Protein AF-A0A1V4VFF6-F1 (afdb_monomer_lite)

Foldseek 3Di:
DPPPDPPCPDVVVVVVVVVVVPDDDPLNVLLVCLVVVLVVCCVCCVPPVCDSVNSVVVSVVSCVVVVVDDPVCVVQVDPVVLVVVQVVLLVVLVVCVVVVVLVVCCVVCQVVLLVQLLDLLSNLVCLLVVLLVCLVVSQHLCSNVCSSCVVNLVVSCVVFLQAVVSVVLSSNLNSPADQFQSSDSVSVSVCSVCVVVPDDSNVRNVVNVVSVVVSNVVSVVCVVVCVVVRSGPD

Sequence (234 aa):
MKPKQPIGISADIFKEEYKKLGSMSRDELIVLIVLLGSLVLFATERMHGIPTPATALGALFILIMTKIITPPELNTGINWDVVMFFGVTVGLSALFGFAKVAGWFEPIIRPTILSLADNALVFMLAATLGLMLIRFIDVPWGFTTAALTAVVLIPVFNNFGIHPLVASFAYLDAINFFLLGYQQPWILMAEGMIQGRGWAPSHVTMFGLIYTVSVIVAILVSVPYWRMIGVIAN

Radius of gyration: 23.01 Å; chains: 1; bounding box: 50×49×56 Å

pLDDT: mean 87.15, std 9.04, range [45.28, 97.75]

Structure (mmCIF, N/CA/C/O backbone):
data_AF-A0A1V4VFF6-F1
#
_entry.id   AF-A0A1V4VFF6-F1
#
loop_
_atom_site.group_PDB
_atom_site.id
_atom_site.type_symbol
_atom_site.label_atom_id
_atom_site.label_alt_id
_atom_site.label_comp_id
_atom_site.label_asym_id
_atom_site.label_entity_id
_atom_site.label_seq_id
_atom_site.pdbx_PDB_ins_code
_atom_site.Cartn_x
_atom_site.Cartn_y
_atom_site.Cartn_z
_atom_site.occupancy
_atom_site.B_iso_or_equiv
_atom_site.auth_seq_id
_atom_site.auth_comp_id
_atom_site.auth_asym_id
_atom_site.auth_atom_id
_atom_site.pdbx_PDB_model_num
ATOM 1 N N . MET A 1 1 ? 4.419 -17.828 18.761 1.00 49.69 1 MET A N 1
ATOM 2 C CA . MET A 1 1 ? 4.274 -18.842 19.829 1.00 49.69 1 MET A CA 1
ATOM 3 C C . MET A 1 1 ? 3.173 -19.804 19.414 1.00 49.69 1 MET A C 1
ATOM 5 O O . MET A 1 1 ? 2.047 -19.360 19.248 1.00 49.69 1 MET A O 1
ATOM 9 N N . LYS A 1 2 ? 3.485 -21.080 19.164 1.00 45.28 2 LYS A N 1
ATOM 10 C CA . LYS A 1 2 ? 2.458 -22.105 18.931 1.00 45.28 2 LYS A CA 1
ATOM 11 C C . LYS A 1 2 ? 2.053 -22.631 20.315 1.00 45.28 2 LYS A C 1
ATOM 13 O O . LYS A 1 2 ? 2.953 -23.064 21.039 1.00 45.28 2 LYS A O 1
ATOM 18 N N . PRO A 1 3 ? 0.786 -22.512 20.744 1.00 50.47 3 PRO A N 1
ATOM 19 C CA . PRO A 1 3 ? 0.395 -22.983 22.066 1.00 50.47 3 PRO A CA 1
ATOM 20 C C . PRO A 1 3 ? 0.676 -24.488 22.160 1.00 50.47 3 PRO A C 1
ATOM 22 O O . PRO A 1 3 ? 0.410 -25.241 21.224 1.00 50.47 3 PRO A O 1
ATOM 25 N N . LYS A 1 4 ? 1.283 -24.915 23.276 1.00 56.34 4 LYS A N 1
ATOM 26 C CA . LYS A 1 4 ? 1.684 -26.317 23.508 1.00 56.34 4 LYS A CA 1
ATOM 27 C C . LYS A 1 4 ? 0.488 -27.274 23.599 1.00 56.34 4 LYS A C 1
ATOM 29 O O . LYS A 1 4 ? 0.677 -28.482 23.541 1.00 56.34 4 LYS A O 1
ATOM 34 N N . GLN A 1 5 ? -0.722 -26.738 23.720 1.00 56.59 5 GLN A N 1
ATOM 35 C CA . GLN A 1 5 ? -1.978 -27.469 23.644 1.00 56.59 5 GLN A CA 1
ATOM 36 C C . GLN A 1 5 ? -2.904 -26.754 22.652 1.00 56.59 5 GLN A C 1
ATOM 38 O O . GLN A 1 5 ? -2.905 -25.519 22.621 1.00 56.59 5 GLN A O 1
ATOM 43 N N . PRO A 1 6 ? -3.679 -27.489 21.833 1.00 59.06 6 PRO A N 1
ATOM 44 C CA . PRO A 1 6 ? -4.743 -26.878 21.054 1.00 59.06 6 PRO A CA 1
ATOM 45 C C . PRO A 1 6 ? -5.680 -26.166 22.029 1.00 59.06 6 PRO A C 1
ATOM 47 O O . PRO A 1 6 ? -6.128 -26.765 23.006 1.00 59.06 6 PRO A O 1
ATOM 50 N N . ILE A 1 7 ? -5.941 -24.881 21.790 1.00 61.62 7 ILE A N 1
ATOM 51 C CA . ILE A 1 7 ? -6.946 -24.142 22.550 1.00 61.62 7 ILE A CA 1
ATOM 52 C C . ILE A 1 7 ? -8.292 -24.724 22.113 1.00 61.62 7 ILE A C 1
ATOM 54 O O . ILE A 1 7 ? -8.881 -24.297 21.124 1.00 61.62 7 ILE A O 1
ATOM 58 N N . GLY A 1 8 ? -8.717 -25.790 22.788 1.00 59.19 8 GLY A N 1
ATOM 59 C CA . GLY A 1 8 ? -9.989 -26.461 22.569 1.00 59.19 8 GLY A CA 1
ATOM 60 C C . GLY A 1 8 ? -11.119 -25.609 23.125 1.00 59.19 8 GLY A C 1
ATOM 61 O O . GLY A 1 8 ? -11.748 -25.992 24.104 1.00 59.19 8 GLY A O 1
ATOM 62 N N . ILE A 1 9 ? -11.346 -24.431 22.541 1.00 66.25 9 ILE A N 1
ATOM 63 C CA . ILE A 1 9 ? -12.558 -23.665 22.816 1.00 66.25 9 ILE A CA 1
ATOM 64 C C . ILE A 1 9 ? -13.688 -24.434 22.139 1.00 66.25 9 ILE A C 1
ATOM 66 O O . ILE A 1 9 ? -13.775 -24.467 20.910 1.00 66.25 9 ILE A O 1
ATOM 70 N N . SER A 1 10 ? -14.506 -25.128 22.929 1.00 78.81 10 SER A N 1
ATOM 71 C CA . SER A 1 10 ? -15.655 -25.843 22.388 1.00 78.81 10 SER A CA 1
ATOM 72 C C . SER A 1 10 ? -16.641 -24.838 21.793 1.00 78.81 10 SER A C 1
ATOM 74 O O . SER A 1 10 ? -16.804 -23.722 22.292 1.00 78.81 10 SER A O 1
ATOM 76 N N . ALA A 1 11 ? -17.332 -25.234 20.722 1.00 80.38 11 ALA A N 1
ATOM 77 C CA . ALA A 1 11 ? -18.384 -24.413 20.123 1.00 80.38 11 ALA A CA 1
ATOM 78 C C . ALA A 1 11 ? -19.469 -24.019 21.145 1.00 80.38 11 ALA A C 1
ATOM 80 O O . ALA A 1 11 ? -20.150 -23.011 20.976 1.00 80.38 11 ALA A O 1
ATOM 81 N N . ASP A 1 12 ? -19.618 -24.798 22.216 1.00 84.31 12 ASP A N 1
ATOM 82 C CA . ASP A 1 12 ? -20.599 -24.554 23.266 1.00 84.31 12 ASP A CA 1
ATOM 83 C C . ASP A 1 12 ? -20.225 -23.363 24.156 1.00 84.31 12 ASP A C 1
ATOM 85 O O . ASP A 1 12 ? -21.114 -22.592 24.505 1.00 84.31 12 ASP A O 1
ATOM 89 N N . ILE A 1 13 ? -18.931 -23.109 24.395 1.00 83.25 13 ILE A N 1
ATOM 90 C CA . ILE A 1 13 ? -18.471 -21.884 25.073 1.00 83.25 13 ILE A CA 1
ATOM 91 C C . ILE A 1 13 ? -18.853 -20.645 24.251 1.00 83.25 13 ILE A C 1
ATOM 93 O O . ILE A 1 13 ? -19.371 -19.677 24.799 1.00 83.25 13 ILE A O 1
ATOM 97 N N . PHE A 1 14 ? -18.681 -20.679 22.923 1.00 84.31 14 PHE A N 1
ATOM 98 C CA . PHE A 1 14 ? -19.104 -19.570 22.056 1.00 84.31 14 PHE A CA 1
ATOM 99 C C . PHE A 1 14 ? -20.619 -19.351 22.088 1.00 84.31 14 PHE A C 1
ATOM 101 O O . PHE A 1 14 ? -21.069 -18.208 22.113 1.00 84.31 14 PHE A O 1
ATOM 108 N N . LYS A 1 15 ? -21.417 -20.428 22.106 1.00 85.00 15 LYS A N 1
ATOM 109 C CA . LYS A 1 15 ? -22.882 -20.327 22.223 1.00 85.00 15 LYS A CA 1
ATOM 110 C C . LYS A 1 15 ? -23.304 -19.747 23.571 1.00 85.00 15 LYS A C 1
ATOM 112 O O . LYS A 1 15 ? -24.276 -18.998 23.619 1.00 85.00 15 LYS A O 1
ATOM 117 N N . GLU A 1 16 ? -22.615 -20.101 24.653 1.00 87.62 16 GLU A N 1
ATOM 118 C CA . GLU A 1 16 ? -22.879 -19.548 25.981 1.00 87.62 16 GLU A CA 1
ATOM 119 C C . GLU A 1 16 ? -22.510 -18.067 26.065 1.00 87.62 16 GLU A C 1
ATOM 121 O O . GLU A 1 16 ? -23.346 -17.273 26.487 1.00 87.62 16 GLU A O 1
ATOM 126 N N . GLU A 1 17 ? -21.322 -17.670 25.605 1.00 87.38 17 GLU A N 1
ATOM 127 C CA . GLU A 1 17 ? -20.922 -16.256 25.556 1.00 87.38 17 GLU A CA 1
ATOM 128 C C . GLU A 1 17 ? -21.845 -15.433 24.645 1.00 87.38 17 GLU A C 1
ATOM 130 O O . GLU A 1 17 ? -22.282 -14.351 25.026 1.00 87.38 17 GLU A O 1
ATOM 135 N N . TYR A 1 18 ? -22.256 -15.974 23.493 1.00 85.62 18 TYR A N 1
ATOM 136 C CA . TYR A 1 18 ? -23.215 -15.306 22.609 1.00 85.62 18 TYR A CA 1
ATOM 137 C C . TYR A 1 18 ? -24.582 -15.102 23.274 1.00 85.62 18 TYR A C 1
ATOM 139 O O . TYR A 1 18 ? -25.183 -14.038 23.152 1.00 85.62 18 TYR A O 1
ATOM 147 N N . LYS A 1 19 ? -25.071 -16.094 24.032 1.00 87.69 19 LYS A N 1
ATOM 148 C CA . LYS A 1 19 ? -26.311 -15.949 24.810 1.00 87.69 19 LYS A CA 1
ATOM 149 C C . LYS A 1 19 ? -26.194 -14.880 25.900 1.00 87.69 19 LYS A C 1
ATOM 151 O O . LYS A 1 19 ? -27.196 -14.234 26.195 1.00 87.69 19 LYS A O 1
ATOM 156 N N . LYS A 1 20 ? -25.006 -14.690 26.487 1.00 91.06 20 LYS A N 1
ATOM 157 C CA . LYS A 1 20 ? -24.758 -13.670 27.522 1.00 91.06 20 LYS A CA 1
ATOM 158 C C . LYS A 1 20 ? -24.777 -12.239 26.978 1.00 91.06 20 LYS A C 1
ATOM 160 O O . LYS A 1 20 ? -25.091 -11.337 27.745 1.00 91.06 20 LYS A O 1
ATOM 165 N N . LEU A 1 21 ? -24.479 -12.030 25.690 1.00 86.56 21 LEU A N 1
ATOM 166 C CA . LEU A 1 21 ? -24.501 -10.697 25.066 1.00 86.56 21 LEU A CA 1
ATOM 167 C C . LEU A 1 21 ? -25.905 -10.067 25.064 1.00 86.56 21 LEU A C 1
ATOM 169 O O . LEU A 1 21 ? -26.034 -8.856 25.207 1.00 86.56 21 LEU A O 1
ATOM 173 N N . GLY A 1 22 ? -26.961 -10.881 24.957 1.00 88.44 22 GLY A N 1
ATOM 174 C CA . GLY A 1 22 ? -28.344 -10.399 24.945 1.00 88.44 22 GLY A CA 1
ATOM 175 C C . GLY A 1 22 ? -28.751 -9.722 23.628 1.00 88.44 22 GLY A C 1
ATOM 176 O O . GLY A 1 22 ? -28.178 -9.972 22.570 1.00 88.44 22 GLY A O 1
ATOM 177 N N . SER A 1 23 ? -29.812 -8.911 23.673 1.00 90.25 23 SER A N 1
ATOM 178 C CA . SER A 1 23 ? -30.277 -8.128 22.521 1.00 90.25 23 SER A CA 1
ATOM 179 C C . SER A 1 23 ? -29.382 -6.915 22.276 1.00 90.25 23 SER A C 1
ATOM 181 O O . SER A 1 23 ? -28.929 -6.301 23.238 1.00 90.25 23 SER A O 1
ATOM 183 N N . MET A 1 24 ? -29.237 -6.516 21.010 1.00 90.44 24 MET A N 1
ATOM 184 C CA . MET A 1 24 ? -28.456 -5.340 20.619 1.00 90.44 24 MET A CA 1
ATOM 185 C C . MET A 1 24 ? -28.879 -4.098 21.410 1.00 90.44 24 MET A C 1
ATOM 187 O O . MET A 1 24 ? -30.051 -3.712 21.426 1.00 90.44 24 MET A O 1
ATOM 191 N N . SER A 1 25 ? -27.908 -3.485 22.070 1.00 93.88 25 SER A N 1
ATOM 192 C CA . SER A 1 25 ? -28.090 -2.249 22.815 1.00 93.88 25 SER A CA 1
ATOM 193 C C . SER A 1 25 ? -28.308 -1.061 21.876 1.00 93.88 25 SER A C 1
ATOM 195 O O . SER A 1 25 ? -28.016 -1.098 20.677 1.00 93.88 25 SER A O 1
ATOM 197 N N . ARG A 1 26 ? -28.810 0.042 22.439 1.00 94.38 26 ARG A N 1
ATOM 198 C CA . ARG A 1 26 ? -28.965 1.305 21.708 1.00 94.38 26 ARG A CA 1
ATOM 199 C C . ARG A 1 26 ? -27.634 1.779 21.117 1.00 94.38 26 ARG A C 1
ATOM 201 O O . ARG A 1 26 ? -27.615 2.238 19.978 1.00 94.38 26 ARG A O 1
ATOM 208 N N . ASP A 1 27 ? -26.554 1.669 21.881 1.00 95.62 27 ASP A N 1
ATOM 209 C CA . ASP A 1 27 ? -25.244 2.176 21.481 1.00 95.62 27 ASP A CA 1
ATOM 210 C C . ASP A 1 27 ? -24.662 1.323 20.347 1.00 95.62 27 ASP A C 1
ATOM 212 O O . ASP A 1 27 ? -24.215 1.869 19.340 1.00 95.62 27 ASP A O 1
ATOM 216 N N . GLU A 1 28 ? -24.785 -0.007 20.428 1.00 94.88 28 GLU A N 1
ATOM 217 C CA . GLU A 1 28 ? -24.407 -0.919 19.336 1.00 94.88 28 GLU A CA 1
ATOM 218 C C . GLU A 1 28 ? -25.209 -0.654 18.057 1.00 94.88 28 GLU A C 1
ATOM 220 O O . GLU A 1 28 ? -24.645 -0.659 16.962 1.00 94.88 28 GLU A O 1
ATOM 225 N N . LEU A 1 29 ? -26.509 -0.365 18.178 1.00 96.06 29 LEU A N 1
ATOM 226 C CA . LEU A 1 29 ? -27.348 -0.027 17.029 1.00 96.06 29 LEU A CA 1
ATOM 227 C C . LEU A 1 29 ? -26.912 1.291 16.373 1.00 96.06 29 LEU A C 1
ATOM 229 O O . LEU A 1 29 ? -26.853 1.376 15.147 1.00 96.06 29 LEU A O 1
ATOM 233 N N . ILE A 1 30 ? -26.586 2.316 17.166 1.00 96.75 30 ILE A N 1
ATOM 234 C CA . ILE A 1 30 ? -26.071 3.589 16.642 1.00 96.75 30 ILE A CA 1
ATOM 235 C C . ILE A 1 30 ? -24.738 3.361 15.924 1.00 96.75 30 ILE A C 1
ATOM 237 O O . ILE A 1 30 ? -24.576 3.829 14.798 1.00 96.75 30 ILE A O 1
ATOM 241 N N . VAL A 1 31 ? -23.808 2.612 16.531 1.00 96.88 31 VAL A N 1
ATOM 242 C CA . VAL A 1 31 ? -22.521 2.267 15.903 1.00 96.88 31 VAL A CA 1
ATOM 243 C C . VAL A 1 31 ? -22.742 1.541 14.580 1.00 96.88 31 VAL A C 1
ATOM 245 O O . VAL A 1 31 ? -22.118 1.897 13.582 1.00 96.88 31 VAL A O 1
ATOM 248 N N . LEU A 1 32 ? -23.659 0.571 14.539 1.00 97.19 32 LEU A N 1
ATOM 249 C CA . LEU A 1 32 ? -23.991 -0.168 13.324 1.00 97.19 32 LEU A CA 1
ATOM 250 C C . LEU A 1 32 ? -24.522 0.754 12.221 1.00 97.19 32 LEU A C 1
ATOM 252 O O . LEU A 1 32 ? -24.075 0.664 11.079 1.00 97.19 32 LEU A O 1
ATOM 256 N N . ILE A 1 33 ? -25.449 1.657 12.553 1.00 97.62 33 ILE A N 1
ATOM 257 C CA . ILE A 1 33 ? -26.014 2.615 11.595 1.00 97.62 33 ILE A CA 1
ATOM 258 C C . ILE A 1 33 ? -24.924 3.549 11.064 1.00 97.62 33 ILE A C 1
ATOM 260 O O . ILE A 1 33 ? -24.834 3.752 9.853 1.00 97.62 33 ILE A O 1
ATOM 264 N N . VAL A 1 34 ? -24.078 4.092 11.944 1.00 97.69 34 VAL A N 1
ATOM 265 C CA . VAL A 1 34 ? -22.972 4.979 11.553 1.00 97.69 34 VAL A CA 1
ATOM 266 C C . VAL A 1 34 ? -21.976 4.243 10.659 1.00 97.69 34 VAL A C 1
ATOM 268 O O . VAL A 1 34 ? -21.557 4.786 9.636 1.00 97.69 34 VAL A O 1
ATOM 271 N N . LEU A 1 35 ? -21.627 3.001 10.998 1.00 96.56 35 LEU A N 1
ATOM 272 C CA . LEU A 1 35 ? -20.712 2.173 10.219 1.00 96.56 35 LEU A CA 1
ATOM 273 C C . LEU A 1 35 ? -21.275 1.881 8.824 1.00 96.56 35 LEU A C 1
ATOM 275 O O . LEU A 1 35 ? -20.608 2.146 7.826 1.00 96.56 35 LEU A O 1
ATOM 279 N N . LEU A 1 36 ? -22.510 1.379 8.742 1.00 97.75 36 LEU A N 1
ATOM 280 C CA . LEU A 1 36 ? -23.161 1.073 7.467 1.00 97.75 36 LEU A CA 1
ATOM 281 C C . LEU A 1 36 ? -23.346 2.332 6.616 1.00 97.75 36 LEU A C 1
ATOM 283 O O . LEU A 1 36 ? -23.046 2.312 5.425 1.00 97.75 36 LEU A O 1
ATOM 287 N N . GLY A 1 37 ? -23.774 3.439 7.226 1.00 97.31 37 GLY A N 1
ATOM 288 C CA . GLY A 1 37 ? -23.897 4.727 6.547 1.00 97.31 37 GLY A CA 1
ATOM 289 C C . GLY A 1 37 ? -22.560 5.218 5.990 1.00 97.31 37 GLY A C 1
ATOM 290 O O . GLY A 1 37 ? -22.499 5.651 4.842 1.00 97.31 37 GLY A O 1
ATOM 291 N N . SER A 1 38 ? -21.476 5.077 6.757 1.00 97.38 38 SER A N 1
ATOM 292 C CA . SER A 1 38 ? -20.125 5.438 6.309 1.00 97.38 38 SER A CA 1
ATOM 293 C C . SER A 1 38 ? -19.665 4.574 5.136 1.00 97.38 38 SER A C 1
ATOM 295 O O . SER A 1 38 ? -19.152 5.107 4.159 1.00 97.38 38 SER A O 1
ATOM 297 N N . LEU A 1 39 ? -19.896 3.257 5.189 1.00 96.31 39 LEU A N 1
ATOM 298 C CA . LEU A 1 39 ? -19.559 2.341 4.094 1.00 96.31 39 LEU A CA 1
ATOM 299 C C . LEU A 1 39 ? -20.324 2.674 2.808 1.00 96.31 39 LEU A C 1
ATOM 301 O O . LEU A 1 39 ? -19.733 2.660 1.729 1.00 96.31 39 LEU A O 1
ATOM 305 N N . VAL A 1 40 ? -21.613 3.008 2.920 1.00 97.00 40 VAL A N 1
ATOM 306 C CA . VAL A 1 40 ? -22.417 3.460 1.776 1.00 97.00 40 VAL A CA 1
ATOM 307 C C . VAL A 1 40 ? -21.843 4.755 1.209 1.00 97.00 40 VAL A C 1
ATOM 309 O O . VAL A 1 40 ? -21.577 4.807 0.014 1.00 97.00 40 VAL A O 1
ATOM 312 N N . LEU A 1 41 ? -21.573 5.756 2.052 1.00 96.38 41 LEU A N 1
ATOM 313 C CA . LEU A 1 41 ? -20.998 7.035 1.620 1.00 96.38 41 LEU A CA 1
ATOM 314 C C . LEU A 1 41 ? -19.613 6.876 0.971 1.00 96.38 41 LEU A C 1
ATOM 316 O O . LEU A 1 41 ? -19.327 7.537 -0.022 1.00 96.38 41 LEU A O 1
ATOM 320 N N . PHE A 1 42 ? -18.762 5.978 1.473 1.00 95.94 42 PHE A N 1
ATOM 321 C CA . PHE A 1 42 ? -17.489 5.660 0.817 1.00 95.94 42 PHE A CA 1
ATOM 322 C C . PHE A 1 42 ? -17.710 5.035 -0.565 1.00 95.94 42 PHE A C 1
ATOM 324 O O . PHE A 1 42 ? -17.085 5.445 -1.542 1.00 95.94 42 PHE A O 1
ATOM 331 N N . ALA A 1 43 ? -18.630 4.074 -0.677 1.00 95.19 43 ALA A N 1
ATOM 332 C CA . ALA A 1 43 ? -18.936 3.423 -1.949 1.00 95.19 43 ALA A CA 1
ATOM 333 C C . ALA A 1 43 ? -19.579 4.382 -2.970 1.00 95.19 43 ALA A C 1
ATOM 335 O O . ALA A 1 43 ? -19.366 4.234 -4.175 1.00 95.19 43 ALA A O 1
ATOM 336 N N . THR A 1 44 ? -20.338 5.379 -2.504 1.00 95.44 44 THR A N 1
ATOM 337 C CA . THR A 1 44 ? -21.041 6.358 -3.346 1.00 95.44 44 THR A CA 1
ATOM 338 C C . THR A 1 44 ? -20.315 7.696 -3.490 1.00 95.44 44 THR A C 1
ATOM 340 O O . THR A 1 44 ? -20.908 8.638 -4.018 1.00 95.44 44 THR A O 1
ATOM 343 N N . GLU A 1 45 ? -19.035 7.792 -3.104 1.00 94.94 45 GLU A N 1
ATOM 344 C CA . GLU A 1 45 ? -18.252 9.041 -3.133 1.00 94.94 45 GLU A CA 1
ATOM 345 C C . GLU A 1 45 ? -18.374 9.791 -4.467 1.00 94.94 45 GLU A C 1
ATOM 347 O O . GLU A 1 45 ? -18.662 10.989 -4.497 1.00 94.94 45 GLU A O 1
ATOM 352 N N . ARG A 1 46 ? -18.258 9.066 -5.585 1.00 94.12 46 ARG A N 1
ATOM 353 C CA . ARG A 1 46 ? -18.347 9.637 -6.939 1.00 94.12 46 ARG A CA 1
ATOM 354 C C . ARG A 1 46 ? -19.708 10.259 -7.273 1.00 94.12 46 ARG A C 1
ATOM 356 O O . ARG A 1 46 ? -19.770 11.076 -8.183 1.00 94.12 46 ARG A O 1
ATOM 363 N N . MET A 1 47 ? -20.785 9.868 -6.587 1.00 95.81 47 MET A N 1
ATOM 364 C CA . MET A 1 47 ? -22.144 10.354 -6.856 1.00 95.81 47 MET A CA 1
ATOM 365 C C . MET A 1 47 ? -22.450 11.666 -6.131 1.00 95.81 47 MET A C 1
ATOM 367 O O . MET A 1 47 ? -23.121 12.526 -6.693 1.00 95.81 47 MET A O 1
ATOM 371 N N . HIS A 1 48 ? -21.979 11.820 -4.891 1.00 93.94 48 HIS A N 1
ATOM 372 C CA . HIS A 1 48 ? -22.288 12.987 -4.055 1.00 93.94 48 HIS A CA 1
ATOM 373 C C . HIS A 1 48 ? -21.123 13.966 -3.884 1.00 93.94 48 HIS A C 1
ATOM 375 O O . HIS A 1 48 ? -21.328 15.074 -3.399 1.00 93.94 48 HIS A O 1
ATOM 381 N N . GLY A 1 49 ? -19.891 13.572 -4.215 1.00 94.06 49 GLY A N 1
ATOM 382 C CA . GLY A 1 49 ? -18.706 14.427 -4.102 1.00 94.06 49 GLY A CA 1
ATOM 383 C C . GLY A 1 49 ? -18.219 14.691 -2.672 1.00 94.06 49 GLY A C 1
ATOM 384 O O . GLY A 1 49 ? -17.193 15.340 -2.500 1.00 94.06 49 GLY A O 1
ATOM 385 N N . ILE A 1 50 ? -18.918 14.200 -1.641 1.00 94.81 50 ILE A N 1
ATOM 386 C CA . ILE A 1 50 ? -18.425 14.195 -0.252 1.00 94.81 50 ILE A CA 1
ATOM 387 C C . ILE A 1 50 ? -17.171 13.306 -0.156 1.00 94.81 50 ILE A C 1
ATOM 389 O O . ILE A 1 50 ? -17.289 12.097 -0.360 1.00 94.81 50 ILE A O 1
ATOM 393 N N . PRO A 1 51 ? -15.994 13.869 0.171 1.00 94.50 51 PRO A N 1
ATOM 394 C CA . PRO A 1 51 ? -14.746 13.119 0.176 1.00 94.50 51 PRO A CA 1
ATOM 395 C C . PRO A 1 51 ? -14.664 12.174 1.382 1.00 94.50 51 PRO A C 1
ATOM 397 O O . PRO A 1 51 ? -15.099 12.522 2.484 1.00 94.50 51 PRO A O 1
ATOM 400 N N . THR A 1 52 ? -14.036 11.006 1.201 1.00 93.00 52 THR A N 1
ATOM 401 C CA . THR A 1 52 ? -13.857 9.979 2.249 1.00 93.00 52 THR A CA 1
ATOM 402 C C . THR A 1 52 ? -13.408 10.534 3.619 1.00 93.00 52 THR A C 1
ATOM 404 O O . THR A 1 52 ? -14.037 10.192 4.626 1.00 93.00 52 THR A O 1
ATOM 407 N N . PRO A 1 53 ? -12.404 11.435 3.724 1.00 91.88 53 PRO A N 1
ATOM 408 C CA . PRO A 1 53 ? -12.011 12.006 5.016 1.00 91.88 53 PRO A CA 1
ATOM 409 C C . PRO A 1 53 ? -13.131 12.785 5.721 1.00 91.88 53 PRO A C 1
ATOM 411 O O . PRO A 1 53 ? -13.257 12.702 6.941 1.00 91.88 53 PRO A O 1
ATOM 414 N N . ALA A 1 54 ? -13.971 13.511 4.974 1.00 95.00 54 ALA A N 1
ATOM 415 C CA . ALA A 1 54 ? -15.090 14.258 5.548 1.00 95.00 54 ALA A CA 1
ATOM 416 C C . ALA A 1 54 ? -16.167 13.313 6.094 1.00 95.00 54 ALA A C 1
ATOM 418 O O . ALA A 1 54 ? -16.674 13.531 7.192 1.00 95.00 54 ALA A O 1
ATOM 419 N N . THR A 1 55 ? -16.461 12.229 5.373 1.00 96.25 55 THR A N 1
ATOM 420 C CA . THR A 1 55 ? -17.370 11.171 5.837 1.00 96.25 55 THR A CA 1
ATOM 421 C C . THR A 1 55 ? -16.861 10.522 7.127 1.00 96.25 55 THR A C 1
ATOM 423 O O . THR A 1 55 ? -17.621 10.395 8.086 1.00 96.25 55 THR A O 1
ATOM 426 N N . ALA A 1 56 ? -15.571 10.175 7.199 1.00 94.94 56 ALA A N 1
ATOM 427 C CA . ALA A 1 56 ? -14.972 9.575 8.395 1.00 94.94 56 ALA A CA 1
ATOM 428 C C . ALA A 1 56 ? -15.007 10.520 9.613 1.00 94.94 56 ALA A C 1
ATOM 430 O O . ALA A 1 56 ? -15.363 10.102 10.716 1.00 94.94 56 ALA A O 1
ATOM 431 N N . LEU A 1 57 ? -14.696 11.807 9.417 1.00 94.69 57 LEU A N 1
ATOM 432 C CA . LEU A 1 57 ? -14.792 12.821 10.473 1.00 94.69 57 LEU A CA 1
ATOM 433 C C . LEU A 1 57 ? -16.242 13.069 10.907 1.00 94.69 57 LEU A C 1
ATOM 435 O O . LEU A 1 57 ? -16.499 13.251 12.094 1.00 94.69 57 LEU A O 1
ATOM 439 N N . GLY A 1 58 ? -17.194 13.032 9.971 1.00 96.19 58 GLY A N 1
ATOM 440 C CA . GLY A 1 58 ? -18.623 13.113 10.268 1.00 96.19 58 GLY A CA 1
ATOM 441 C C . GLY A 1 58 ? -19.110 11.932 11.109 1.00 96.19 58 GLY A C 1
ATOM 442 O O . GLY A 1 58 ? -19.821 12.128 12.093 1.00 96.19 58 GLY A O 1
ATOM 443 N N . ALA A 1 59 ? -18.672 10.714 10.784 1.00 96.62 59 ALA A N 1
ATOM 444 C CA . ALA A 1 59 ? -18.955 9.524 11.581 1.00 96.62 59 ALA A CA 1
ATOM 445 C C . ALA A 1 59 ? -18.394 9.652 13.006 1.00 96.62 59 ALA A C 1
ATOM 447 O O . ALA A 1 59 ? -19.122 9.440 13.976 1.00 96.62 59 ALA A O 1
ATOM 448 N N . LEU A 1 60 ? -17.133 10.079 13.139 1.00 94.56 60 LEU A N 1
ATOM 449 C CA . LEU A 1 60 ? -16.509 10.334 14.438 1.00 94.56 60 LEU A CA 1
ATOM 450 C C . LEU A 1 60 ? -17.277 11.394 15.241 1.00 94.56 60 LEU A C 1
ATOM 452 O O . LEU A 1 60 ? -17.543 11.202 16.426 1.00 94.56 60 LEU A O 1
ATOM 456 N N . PHE A 1 61 ? -17.680 12.486 14.589 1.00 95.12 61 PHE A N 1
ATOM 457 C CA . PHE A 1 61 ? -18.484 13.538 15.202 1.00 95.12 61 PHE A CA 1
ATOM 458 C C . PHE A 1 61 ? -19.813 12.999 15.745 1.00 95.12 61 PHE A C 1
ATOM 460 O O . PHE A 1 61 ? -20.163 13.291 16.888 1.00 95.12 61 PHE A O 1
ATOM 467 N N . ILE A 1 62 ? -20.527 12.170 14.974 1.00 96.25 62 ILE A N 1
ATOM 468 C CA . ILE A 1 62 ? -21.780 11.546 15.422 1.00 96.25 62 ILE A CA 1
ATOM 469 C C . ILE A 1 62 ? -21.536 10.677 16.660 1.00 96.25 62 ILE A C 1
ATOM 471 O O . ILE A 1 62 ? -22.268 10.816 17.637 1.00 96.25 62 ILE A O 1
ATOM 475 N N . LEU A 1 63 ? -20.490 9.843 16.660 1.00 96.12 63 LEU A N 1
ATOM 476 C CA . LEU A 1 63 ? -20.169 8.953 17.784 1.00 96.12 63 LEU A CA 1
ATOM 477 C C . LEU A 1 63 ? -19.814 9.714 19.073 1.00 96.12 63 LEU A C 1
ATOM 479 O O . LEU A 1 63 ? -20.171 9.273 20.169 1.00 96.12 63 LEU A O 1
ATOM 483 N N . ILE A 1 64 ? -19.154 10.869 18.950 1.00 94.75 64 ILE A N 1
ATOM 484 C CA . ILE A 1 64 ? -18.871 11.764 20.082 1.00 94.75 64 ILE A CA 1
ATOM 485 C C . ILE A 1 64 ? -20.160 12.432 20.575 1.00 94.75 64 ILE A C 1
ATOM 487 O O . ILE A 1 64 ? -20.421 12.471 21.778 1.00 94.75 64 ILE A O 1
ATOM 491 N N . MET A 1 65 ? -21.001 12.924 19.660 1.00 95.56 65 MET A N 1
ATOM 492 C CA . MET A 1 65 ? -22.279 13.561 19.997 1.00 95.56 65 MET A CA 1
ATOM 493 C C . MET A 1 65 ? -23.237 12.603 20.711 1.00 95.56 65 MET A C 1
ATOM 495 O O . MET A 1 65 ? -23.952 13.010 21.629 1.00 95.56 65 MET A O 1
ATOM 499 N N . THR A 1 66 ? -23.228 11.323 20.337 1.00 95.50 66 THR A N 1
ATOM 500 C CA . THR A 1 66 ? -24.004 10.276 21.012 1.00 95.50 66 THR A CA 1
ATOM 501 C C . THR A 1 66 ? -23.344 9.763 22.292 1.00 95.50 66 THR A C 1
ATOM 503 O O . THR A 1 66 ? -23.929 8.911 22.953 1.00 95.50 66 THR A O 1
ATOM 506 N N . LYS A 1 67 ? -22.173 10.301 22.674 1.00 94.00 67 LYS A N 1
ATOM 507 C CA . LYS A 1 67 ? -21.365 9.910 23.845 1.00 94.00 67 LYS A CA 1
ATOM 508 C C . LYS A 1 67 ? -20.920 8.444 23.844 1.00 94.00 67 LYS A C 1
ATOM 510 O O . LYS A 1 67 ? -20.622 7.901 24.902 1.00 94.00 67 LYS A O 1
ATOM 515 N N . ILE A 1 68 ? -20.872 7.829 22.663 1.00 95.00 68 ILE A N 1
ATOM 516 C CA . ILE A 1 68 ? -20.389 6.454 22.481 1.00 95.00 68 ILE A CA 1
ATOM 517 C C . ILE A 1 68 ? -18.863 6.438 22.515 1.00 95.00 68 ILE A C 1
ATOM 519 O O . ILE A 1 68 ? -18.274 5.528 23.082 1.00 95.00 68 ILE A O 1
ATOM 523 N N . ILE A 1 69 ? -18.239 7.463 21.927 1.00 93.00 69 ILE A N 1
ATOM 524 C CA . ILE A 1 69 ? -16.810 7.730 22.075 1.00 93.00 69 ILE A CA 1
ATOM 525 C C . ILE A 1 69 ? -16.645 8.981 22.928 1.00 93.00 69 ILE A C 1
ATOM 527 O O . ILE A 1 69 ? -17.215 10.037 22.644 1.00 93.00 69 ILE A O 1
ATOM 531 N N . THR A 1 70 ? -15.840 8.870 23.972 1.00 90.81 70 THR A N 1
ATOM 532 C CA . THR A 1 70 ? -15.531 9.954 24.897 1.00 90.81 70 THR A CA 1
ATOM 533 C C . THR A 1 70 ? -14.172 10.591 24.572 1.00 90.81 70 THR A C 1
ATOM 535 O O . THR A 1 70 ? -13.281 9.934 24.033 1.00 90.81 70 THR A O 1
ATOM 538 N N . PRO A 1 71 ? -13.950 11.879 24.904 1.00 84.94 71 PRO A N 1
ATOM 539 C CA . PRO A 1 71 ? -12.675 12.546 24.626 1.00 84.94 71 PRO A CA 1
ATOM 540 C C . PRO A 1 71 ? -11.420 11.834 25.173 1.00 84.94 71 PRO A C 1
ATOM 542 O O . PRO A 1 71 ? -10.410 11.817 24.468 1.00 84.94 71 PRO A O 1
ATOM 545 N N . PRO A 1 72 ? -11.433 11.213 26.374 1.00 87.88 72 PRO A N 1
ATOM 546 C CA . PRO A 1 72 ? -10.294 10.425 26.846 1.00 87.88 72 PRO A CA 1
ATOM 547 C C . PRO A 1 72 ? -9.946 9.246 25.929 1.00 87.88 72 PRO A C 1
ATOM 549 O O . PRO A 1 72 ? -8.766 8.977 25.716 1.00 87.88 72 PRO A O 1
ATOM 552 N N . GLU A 1 73 ? -10.950 8.587 25.343 1.00 85.50 73 GLU A N 1
ATOM 553 C CA . GLU A 1 73 ? -10.765 7.451 24.431 1.00 85.50 73 GLU A CA 1
ATOM 554 C C . GLU A 1 73 ? -10.168 7.872 23.085 1.00 85.50 73 GLU A C 1
ATOM 556 O O . GLU A 1 73 ? -9.482 7.078 22.451 1.00 85.50 73 GLU A O 1
ATOM 561 N N . LEU A 1 74 ? -10.344 9.126 22.656 1.00 84.25 74 LEU A N 1
ATOM 562 C CA . LEU A 1 74 ? -9.659 9.648 21.465 1.00 84.25 74 LEU A CA 1
ATOM 563 C C . LEU A 1 74 ? -8.153 9.785 21.691 1.00 84.25 74 LEU A C 1
ATOM 565 O O . LEU A 1 74 ? -7.357 9.536 20.789 1.00 84.25 74 LEU A O 1
ATOM 569 N N . ASN A 1 75 ? -7.751 10.177 22.900 1.00 81.19 75 ASN A N 1
ATOM 570 C CA . ASN A 1 75 ? -6.339 10.338 23.230 1.00 81.19 75 ASN A CA 1
ATOM 571 C C . ASN A 1 75 ? -5.636 8.991 23.416 1.00 81.19 75 ASN A C 1
ATOM 573 O O . ASN A 1 75 ? -4.481 8.860 23.026 1.00 81.19 75 ASN A O 1
ATOM 577 N N . THR A 1 76 ? -6.310 8.002 24.006 1.00 81.44 76 THR A N 1
ATOM 578 C CA . THR A 1 76 ? -5.703 6.699 24.326 1.00 81.44 76 THR A CA 1
ATOM 579 C C . THR A 1 76 ? -5.968 5.619 23.280 1.00 81.44 76 THR A C 1
ATOM 581 O O . THR A 1 76 ? -5.170 4.693 23.153 1.00 81.44 76 THR A O 1
ATOM 584 N N . GLY A 1 77 ? -7.069 5.715 22.535 1.00 75.31 77 GLY A N 1
ATOM 585 C CA . GLY A 1 77 ? -7.481 4.728 21.536 1.00 75.31 77 GLY A CA 1
ATOM 586 C C . GLY A 1 77 ? -6.899 4.961 20.142 1.00 75.31 77 GLY A C 1
ATOM 587 O O . GLY A 1 77 ? -6.870 4.031 19.338 1.00 75.31 77 GLY A O 1
ATOM 588 N N . ILE A 1 78 ? -6.415 6.172 19.843 1.00 81.56 78 ILE A N 1
ATOM 589 C CA . ILE A 1 78 ? -5.804 6.512 18.552 1.00 81.56 78 ILE A CA 1
ATOM 590 C C . ILE A 1 78 ? -4.283 6.538 18.698 1.00 81.56 78 ILE A C 1
ATOM 592 O O . ILE A 1 78 ? -3.733 7.226 19.555 1.00 81.56 78 ILE A O 1
ATOM 596 N N . ASN A 1 79 ? -3.588 5.835 17.804 1.00 80.38 79 ASN A N 1
ATOM 597 C CA . ASN A 1 79 ? -2.143 5.973 17.668 1.00 80.38 79 ASN A CA 1
ATOM 598 C C . ASN A 1 79 ? -1.814 7.263 16.889 1.00 80.38 79 ASN A C 1
ATOM 600 O O . ASN A 1 79 ? -1.717 7.260 15.660 1.00 80.38 79 ASN A O 1
ATOM 604 N N . TRP A 1 80 ? -1.683 8.377 17.612 1.00 85.12 80 TRP A N 1
ATOM 605 C CA . TRP A 1 80 ? -1.418 9.700 17.035 1.00 85.12 80 TRP A CA 1
ATOM 606 C C . TRP A 1 80 ? -0.070 9.794 16.319 1.00 85.12 80 TRP A C 1
ATOM 608 O O . TRP A 1 80 ? 0.027 10.498 15.314 1.00 85.12 80 TRP A O 1
ATOM 618 N N . ASP A 1 81 ? 0.933 9.037 16.764 1.00 81.94 81 ASP A N 1
ATOM 619 C CA . ASP A 1 81 ? 2.235 8.978 16.098 1.00 81.94 81 ASP A CA 1
ATOM 620 C C . ASP A 1 81 ? 2.093 8.416 14.681 1.00 81.94 81 ASP A C 1
ATOM 622 O O . ASP A 1 81 ? 2.638 8.974 13.730 1.00 81.94 81 ASP A O 1
ATOM 626 N N . VAL A 1 82 ? 1.286 7.362 14.513 1.00 78.31 82 VAL A N 1
ATOM 627 C CA . VAL A 1 82 ? 0.973 6.784 13.200 1.00 78.31 82 VAL A CA 1
ATOM 628 C C . VAL A 1 82 ? 0.206 7.780 12.325 1.00 78.31 82 VAL A C 1
ATOM 630 O O . VAL A 1 82 ? 0.542 7.940 11.152 1.00 78.31 82 VAL A O 1
ATOM 633 N N . VAL A 1 83 ? -0.785 8.489 12.875 1.00 82.81 83 VAL A N 1
ATOM 634 C CA . VAL A 1 83 ? -1.547 9.511 12.129 1.00 82.81 83 VAL A CA 1
ATOM 635 C C . VAL A 1 83 ? -0.626 10.627 11.626 1.00 82.81 83 VAL A C 1
ATOM 637 O O . VAL A 1 83 ? -0.653 10.962 10.439 1.00 82.81 83 VAL A O 1
ATOM 640 N N . MET A 1 84 ? 0.221 11.173 12.502 1.00 85.81 84 MET A N 1
ATOM 641 C CA . MET A 1 84 ? 1.173 12.234 12.158 1.00 85.81 84 MET A CA 1
ATOM 642 C C . MET A 1 84 ? 2.215 11.756 11.148 1.00 85.81 84 MET A C 1
ATOM 644 O O . MET A 1 84 ? 2.505 12.457 10.176 1.00 85.81 84 MET A O 1
ATOM 648 N N . PHE A 1 85 ? 2.733 10.542 11.336 1.00 79.50 85 PHE A N 1
ATOM 649 C CA . PHE A 1 85 ? 3.659 9.912 10.407 1.00 79.50 85 PHE A CA 1
ATOM 650 C C . PHE A 1 85 ? 3.064 9.828 8.996 1.00 79.50 85 PHE A C 1
ATOM 652 O O . PHE A 1 85 ? 3.703 10.275 8.042 1.00 79.50 85 PHE A O 1
ATOM 659 N N . PHE A 1 86 ? 1.827 9.343 8.846 1.00 77.31 86 PHE A N 1
ATOM 660 C CA . PHE A 1 86 ? 1.163 9.273 7.538 1.00 77.31 86 PHE A CA 1
ATOM 661 C C . PHE A 1 86 ? 0.856 10.643 6.942 1.00 77.31 86 PHE A C 1
ATOM 663 O O . PHE A 1 86 ? 1.083 10.844 5.750 1.00 77.31 86 PHE A O 1
ATOM 670 N N . GLY A 1 87 ? 0.404 11.599 7.755 1.00 80.94 87 GLY A N 1
ATOM 671 C CA . GLY A 1 87 ? 0.136 12.959 7.289 1.00 80.94 87 GLY A CA 1
ATOM 672 C C . GLY A 1 87 ? 1.367 13.612 6.655 1.00 80.94 87 GLY A C 1
ATOM 673 O O . GLY A 1 87 ? 1.288 14.151 5.551 1.00 80.94 87 GLY A O 1
ATOM 674 N N . VAL A 1 88 ? 2.526 13.505 7.313 1.00 81.56 88 VAL A N 1
ATOM 675 C CA . VAL A 1 88 ? 3.788 14.058 6.800 1.00 81.56 88 VAL A CA 1
ATOM 676 C C . VAL A 1 88 ? 4.270 13.283 5.579 1.00 81.56 88 VAL A C 1
ATOM 678 O O . VAL A 1 88 ? 4.592 13.875 4.550 1.00 81.56 88 VAL A O 1
ATOM 681 N N . THR A 1 89 ? 4.313 11.957 5.673 1.00 76.62 89 THR A N 1
ATOM 682 C CA . THR A 1 89 ? 4.925 11.121 4.638 1.00 76.62 89 THR A CA 1
ATOM 683 C C . THR A 1 89 ? 4.142 11.092 3.327 1.00 76.62 89 THR A C 1
ATOM 685 O O . THR A 1 89 ? 4.744 11.195 2.261 1.00 76.62 89 THR A O 1
ATOM 688 N N . VAL A 1 90 ? 2.808 11.036 3.376 1.00 78.06 90 VAL A N 1
ATOM 689 C CA . VAL A 1 90 ? 1.964 11.154 2.176 1.00 78.06 90 VAL A CA 1
ATOM 690 C C . VAL A 1 90 ? 2.063 12.569 1.593 1.00 78.06 90 VAL A C 1
ATOM 692 O O . VAL A 1 90 ? 2.145 12.737 0.375 1.00 78.06 90 VAL A O 1
ATOM 695 N N . GLY A 1 91 ? 2.138 13.594 2.451 1.00 79.69 91 GLY A N 1
ATOM 696 C CA . GLY A 1 91 ? 2.297 14.990 2.037 1.00 79.69 91 GLY A CA 1
ATOM 697 C C . GLY A 1 91 ? 3.590 15.275 1.258 1.00 79.69 91 GLY A C 1
ATOM 698 O O . GLY A 1 91 ? 3.586 16.118 0.357 1.00 79.69 91 GLY A O 1
ATOM 699 N N . LEU A 1 92 ? 4.679 14.541 1.526 1.00 81.25 92 LEU A N 1
ATOM 700 C CA . LEU A 1 92 ? 5.953 14.690 0.803 1.00 81.25 92 LEU A CA 1
ATOM 701 C C . LEU A 1 92 ? 5.815 14.450 -0.705 1.00 81.25 92 LEU A C 1
ATOM 703 O O . LEU A 1 92 ? 6.469 15.131 -1.494 1.00 81.25 92 LEU A O 1
ATOM 707 N N . SER A 1 93 ? 4.928 13.545 -1.124 1.00 77.25 93 SER A N 1
ATOM 708 C CA . SER A 1 93 ? 4.706 13.267 -2.550 1.00 77.25 93 SER A CA 1
ATOM 709 C C . SER A 1 93 ? 4.189 14.504 -3.298 1.00 77.25 93 SER A C 1
ATOM 711 O O . SER A 1 93 ? 4.650 14.813 -4.398 1.00 77.25 93 SER A O 1
ATOM 713 N N . ALA A 1 94 ? 3.286 15.274 -2.680 1.00 80.88 94 ALA A N 1
ATOM 714 C CA . ALA A 1 94 ? 2.790 16.529 -3.247 1.00 80.88 94 ALA A CA 1
ATOM 715 C C . ALA A 1 94 ? 3.881 17.613 -3.279 1.00 80.88 94 ALA A C 1
ATOM 717 O O . ALA A 1 94 ? 4.005 18.341 -4.269 1.00 80.88 94 ALA A O 1
ATOM 718 N N . LEU A 1 95 ? 4.714 17.682 -2.233 1.00 84.25 95 LEU A N 1
ATOM 719 C CA . LEU A 1 95 ? 5.862 18.590 -2.179 1.00 84.25 95 LEU A CA 1
ATOM 720 C C . LEU A 1 95 ? 6.844 18.318 -3.326 1.00 84.25 95 LEU A C 1
ATOM 722 O O . LEU A 1 95 ? 7.337 19.260 -3.940 1.00 84.25 95 LEU A O 1
ATOM 726 N N . PHE A 1 96 ? 7.102 17.051 -3.653 1.00 82.44 96 PHE A N 1
ATOM 727 C CA . PHE A 1 96 ? 8.009 16.674 -4.742 1.00 82.44 96 PHE A CA 1
ATOM 728 C C . PHE A 1 96 ? 7.488 17.117 -6.108 1.00 82.44 96 PHE A C 1
ATOM 730 O O . PHE A 1 96 ? 8.272 17.585 -6.939 1.00 82.44 96 PHE A O 1
ATOM 737 N N . GLY A 1 97 ? 6.171 17.028 -6.314 1.00 78.06 97 GLY A N 1
ATOM 738 C CA . GLY A 1 97 ? 5.507 17.585 -7.490 1.00 78.06 97 GLY A CA 1
ATOM 739 C C . GLY A 1 97 ? 5.675 19.104 -7.575 1.00 78.06 97 GLY A C 1
ATOM 740 O O . GLY A 1 97 ? 6.132 19.616 -8.597 1.00 78.06 97 GLY A O 1
ATOM 741 N N . PHE A 1 98 ? 5.383 19.825 -6.486 1.00 84.31 98 PHE A N 1
ATOM 742 C CA . PHE A 1 98 ? 5.521 21.286 -6.425 1.00 84.31 98 PHE A CA 1
ATOM 743 C C . PHE A 1 98 ? 6.967 21.756 -6.649 1.00 84.31 98 PHE A C 1
ATOM 745 O O . PHE A 1 98 ? 7.218 22.658 -7.447 1.00 84.31 98 PHE A O 1
ATOM 752 N N . ALA A 1 99 ? 7.929 21.110 -5.990 1.00 88.12 99 ALA A N 1
ATOM 753 C CA . ALA A 1 99 ? 9.351 21.423 -6.091 1.00 88.12 99 ALA A CA 1
ATOM 754 C C . ALA A 1 99 ? 10.009 20.892 -7.380 1.00 88.12 99 ALA A C 1
ATOM 756 O O . ALA A 1 99 ? 11.207 21.085 -7.575 1.00 88.12 99 ALA A O 1
ATOM 757 N N . LYS A 1 100 ? 9.244 20.238 -8.271 1.00 85.31 100 LYS A N 1
ATOM 758 C CA . LYS A 1 100 ? 9.719 19.650 -9.538 1.00 85.31 100 LYS A CA 1
ATOM 759 C C . LYS A 1 100 ? 10.885 18.670 -9.361 1.00 85.31 100 LYS A C 1
ATOM 761 O O . LYS A 1 100 ? 11.707 18.506 -10.263 1.00 85.31 100 LYS A O 1
ATOM 766 N N . VAL A 1 101 ? 10.927 17.974 -8.224 1.00 85.19 101 VAL A N 1
ATOM 767 C CA . VAL A 1 101 ? 11.982 16.998 -7.902 1.00 85.19 101 VAL A CA 1
ATOM 768 C C . VAL A 1 101 ? 12.013 15.881 -8.942 1.00 85.19 101 VAL A C 1
ATOM 770 O O . VAL A 1 101 ? 13.090 15.464 -9.355 1.00 85.19 101 VAL A O 1
ATOM 773 N N . ALA A 1 102 ? 10.844 15.460 -9.437 1.00 78.81 102 ALA A N 1
ATOM 774 C CA . ALA A 1 102 ? 10.739 14.444 -10.481 1.00 78.81 102 ALA A CA 1
ATOM 775 C C . ALA A 1 102 ? 11.517 14.819 -11.756 1.00 78.81 102 ALA A C 1
ATOM 777 O O . ALA A 1 102 ? 12.212 13.973 -12.306 1.00 78.81 102 ALA A O 1
ATOM 778 N N . GLY A 1 103 ? 11.480 16.085 -12.189 1.00 82.19 103 GLY A N 1
ATOM 779 C CA . GLY A 1 103 ? 12.205 16.532 -13.386 1.00 82.19 103 GLY A CA 1
ATOM 780 C C . GLY A 1 103 ? 13.723 16.592 -13.193 1.00 82.19 103 GLY A C 1
ATOM 781 O O . GLY A 1 103 ? 14.477 16.335 -14.125 1.00 82.19 103 GLY A O 1
ATOM 782 N N . TRP A 1 104 ? 14.185 16.884 -11.975 1.00 87.25 104 TRP A N 1
ATOM 783 C CA . TRP A 1 104 ? 15.605 16.771 -11.626 1.00 87.25 104 TRP A CA 1
ATOM 784 C C . TRP A 1 104 ? 16.060 15.306 -11.537 1.00 87.25 104 TRP A C 1
ATOM 786 O O . TRP A 1 104 ? 17.189 14.982 -11.900 1.00 87.25 104 TRP A O 1
ATOM 796 N N . PHE A 1 105 ? 15.180 14.420 -11.069 1.00 84.25 105 PHE A N 1
ATOM 797 C CA . PHE A 1 105 ? 15.484 13.011 -10.843 1.00 84.25 105 PHE A CA 1
ATOM 798 C C . PHE A 1 105 ? 15.409 12.164 -12.121 1.00 84.25 105 PHE A C 1
ATOM 800 O O . PHE A 1 105 ? 16.172 11.210 -12.275 1.00 84.25 105 PHE A O 1
ATOM 807 N N . GLU A 1 106 ? 14.533 12.521 -13.063 1.00 85.06 106 GLU A N 1
ATOM 808 C CA . GLU A 1 106 ? 14.288 11.773 -14.300 1.00 85.06 106 GLU A CA 1
ATOM 809 C C . GLU A 1 106 ? 15.575 11.417 -15.070 1.00 85.06 106 GLU A C 1
ATOM 811 O O . GLU A 1 106 ? 15.750 10.234 -15.375 1.00 85.06 106 GLU A O 1
ATOM 816 N N . PRO A 1 107 ? 16.519 12.343 -15.351 1.00 89.06 107 PRO A N 1
ATOM 817 C CA . PRO A 1 107 ? 17.721 12.019 -16.122 1.00 89.06 107 PRO A CA 1
ATOM 818 C C . PRO A 1 107 ? 18.624 10.981 -15.443 1.00 89.06 107 PRO A C 1
ATOM 820 O O . PRO A 1 107 ? 19.391 10.307 -16.126 1.00 89.06 107 PRO A O 1
ATOM 823 N N . ILE A 1 108 ? 18.527 10.846 -14.116 1.00 89.19 108 ILE A N 1
ATOM 824 C CA . ILE A 1 108 ? 19.321 9.908 -13.316 1.00 89.19 108 ILE A CA 1
ATOM 825 C C . ILE A 1 108 ? 18.776 8.484 -13.477 1.00 89.19 108 ILE A C 1
ATOM 827 O O . ILE A 1 108 ? 19.540 7.545 -13.686 1.00 89.19 108 ILE A O 1
ATOM 831 N N . ILE A 1 109 ? 17.453 8.315 -13.400 1.00 86.38 109 ILE A N 1
ATOM 832 C CA . ILE A 1 109 ? 16.814 6.988 -13.422 1.00 86.38 109 ILE A CA 1
ATOM 833 C C . ILE A 1 109 ? 16.459 6.499 -14.824 1.00 86.38 109 ILE A C 1
ATOM 835 O O . ILE A 1 109 ? 16.425 5.292 -15.067 1.00 86.38 109 ILE A O 1
ATOM 839 N N . ARG A 1 110 ? 16.192 7.422 -15.754 1.00 87.31 110 ARG A N 1
ATOM 840 C CA . ARG A 1 110 ? 15.695 7.114 -17.097 1.00 87.31 110 ARG A CA 1
ATOM 841 C C . ARG A 1 110 ? 16.588 6.119 -17.849 1.00 87.31 110 ARG A C 1
ATOM 843 O O . ARG A 1 110 ? 16.026 5.162 -18.372 1.00 87.31 110 ARG A O 1
ATOM 850 N N . PRO A 1 111 ? 17.929 6.260 -17.902 1.00 89.38 111 PRO A N 1
ATOM 851 C CA . PRO A 1 111 ? 18.775 5.314 -18.634 1.00 89.38 111 PRO A CA 1
ATOM 852 C C . PRO A 1 111 ? 18.631 3.878 -18.122 1.00 89.38 111 PRO A C 1
ATOM 854 O O . PRO A 1 111 ? 18.477 2.954 -18.915 1.00 89.38 111 PRO A O 1
ATOM 857 N N . THR A 1 112 ? 18.616 3.709 -16.799 1.00 87.94 112 THR A N 1
ATOM 858 C CA . THR A 1 112 ? 18.490 2.405 -16.141 1.00 87.94 112 THR A CA 1
ATOM 859 C C . THR A 1 112 ? 17.116 1.786 -16.367 1.00 87.94 112 THR A C 1
ATOM 861 O O . THR A 1 112 ? 17.011 0.597 -16.630 1.00 87.94 112 THR A O 1
ATOM 864 N N . ILE A 1 113 ? 16.043 2.574 -16.277 1.00 86.00 113 ILE A N 1
ATOM 865 C CA . ILE A 1 113 ? 14.686 2.050 -16.475 1.00 86.00 113 ILE A CA 1
ATOM 866 C C . ILE A 1 113 ? 14.460 1.661 -17.941 1.00 86.00 113 ILE A C 1
ATOM 868 O O . ILE A 1 113 ? 13.880 0.611 -18.207 1.00 86.00 113 ILE A O 1
ATOM 872 N N . LEU A 1 114 ? 14.929 2.476 -18.893 1.00 87.94 114 LEU A N 1
ATOM 873 C CA . LEU A 1 114 ? 14.759 2.182 -20.317 1.00 87.94 114 LEU A CA 1
ATOM 874 C C . LEU A 1 114 ? 15.601 0.982 -20.768 1.00 87.94 114 LEU A C 1
ATOM 876 O O . LEU A 1 114 ? 15.117 0.209 -21.584 1.00 87.94 114 LEU A O 1
ATOM 880 N N . SER A 1 115 ? 16.802 0.769 -20.219 1.00 89.31 115 SER A N 1
ATOM 881 C CA . SER A 1 115 ? 17.602 -0.423 -20.555 1.00 89.31 115 SER A CA 1
ATOM 882 C C . SER A 1 115 ? 16.974 -1.731 -20.062 1.00 89.31 115 SER A C 1
ATOM 884 O O . SER A 1 115 ? 17.247 -2.797 -20.605 1.00 89.31 115 SER A O 1
ATOM 886 N N . LEU A 1 116 ? 16.113 -1.665 -19.045 1.00 88.94 116 LEU A N 1
ATOM 887 C CA . LEU A 1 116 ? 15.354 -2.813 -18.548 1.00 88.94 116 LEU A CA 1
ATOM 888 C C . LEU A 1 116 ? 14.061 -3.049 -19.343 1.00 88.94 116 LEU A C 1
ATOM 890 O O . LEU A 1 116 ? 13.502 -4.142 -19.273 1.00 88.94 116 LEU A O 1
ATOM 894 N N . ALA A 1 117 ? 13.586 -2.043 -20.086 1.00 89.50 117 ALA A N 1
ATOM 895 C CA . ALA A 1 117 ? 12.319 -2.068 -20.815 1.00 89.50 117 ALA A CA 1
ATOM 896 C C . ALA A 1 117 ? 12.372 -2.840 -22.146 1.00 89.50 117 ALA A C 1
ATOM 898 O O . ALA A 1 117 ? 11.315 -3.171 -22.677 1.00 89.50 117 ALA A O 1
ATOM 899 N N . ASP A 1 118 ? 13.565 -3.211 -22.631 1.00 87.62 118 ASP A N 1
ATOM 900 C CA . ASP A 1 118 ? 13.747 -4.078 -23.811 1.00 87.62 118 ASP A CA 1
ATOM 901 C C . ASP A 1 118 ? 12.993 -5.413 -23.688 1.00 87.62 118 ASP A C 1
ATOM 903 O O . ASP A 1 118 ? 12.564 -6.002 -24.680 1.00 87.62 118 ASP A O 1
ATOM 907 N N . ASN A 1 119 ? 12.816 -5.908 -22.460 1.00 90.31 119 ASN A N 1
ATOM 908 C CA . ASN A 1 119 ? 12.052 -7.113 -22.180 1.00 90.31 119 ASN A CA 1
ATOM 909 C C . ASN A 1 119 ? 11.036 -6.834 -21.070 1.00 90.31 119 ASN A C 1
ATOM 911 O O . ASN A 1 119 ? 11.407 -6.597 -19.923 1.00 90.31 119 ASN A O 1
ATOM 915 N N . ALA A 1 120 ? 9.745 -6.933 -21.395 1.00 91.31 120 ALA A N 1
ATOM 916 C CA . ALA A 1 120 ? 8.665 -6.630 -20.459 1.00 91.31 120 ALA A CA 1
ATOM 917 C C . ALA A 1 120 ? 8.723 -7.450 -19.157 1.00 91.31 120 ALA A C 1
ATOM 919 O O . ALA A 1 120 ? 8.423 -6.920 -18.089 1.00 91.31 120 ALA A O 1
ATOM 920 N N . LEU A 1 121 ? 9.135 -8.723 -19.214 1.00 93.19 121 LEU A N 1
ATOM 921 C CA . LEU A 1 121 ? 9.292 -9.549 -18.013 1.00 93.19 121 LEU A CA 1
ATOM 922 C C . LEU A 1 121 ? 10.454 -9.054 -17.145 1.00 93.19 121 LEU A C 1
ATOM 924 O O . LEU A 1 121 ? 10.305 -8.947 -15.928 1.00 93.19 121 LEU A O 1
ATOM 928 N N . VAL A 1 122 ? 11.593 -8.736 -17.765 1.00 93.12 122 VAL A N 1
ATOM 929 C CA . VAL A 1 122 ? 12.759 -8.184 -17.055 1.00 93.12 122 VAL A CA 1
ATOM 930 C C . VAL A 1 122 ? 12.402 -6.842 -16.427 1.00 93.12 122 VAL A C 1
ATOM 932 O O . VAL A 1 122 ? 12.682 -6.641 -15.249 1.00 93.12 122 VAL A O 1
ATOM 935 N N . PHE A 1 123 ? 11.720 -5.970 -17.170 1.00 92.62 123 PHE A N 1
ATOM 936 C CA . PHE A 1 123 ? 11.205 -4.703 -16.669 1.00 92.62 123 PHE A CA 1
ATOM 937 C C . PHE A 1 123 ? 10.314 -4.893 -15.443 1.00 92.62 123 PHE A C 1
ATOM 939 O O . PHE A 1 123 ? 10.573 -4.273 -14.417 1.00 92.62 123 PHE A O 1
ATOM 946 N N . MET A 1 124 ? 9.298 -5.764 -15.519 1.00 93.56 124 MET A N 1
ATOM 947 C CA . MET A 1 124 ? 8.385 -6.012 -14.399 1.00 93.56 124 MET A CA 1
ATOM 948 C C . MET A 1 124 ? 9.138 -6.508 -13.164 1.00 93.56 124 MET A C 1
ATOM 950 O O . MET A 1 124 ? 9.002 -5.925 -12.093 1.00 93.56 124 MET A O 1
ATOM 954 N N . LEU A 1 125 ? 9.981 -7.534 -13.310 1.00 95.06 125 LEU A N 1
ATOM 955 C CA . LEU A 1 125 ? 10.743 -8.084 -12.188 1.00 95.06 125 LEU A CA 1
ATOM 956 C C . LEU A 1 125 ? 11.708 -7.053 -11.592 1.00 95.06 125 LEU A C 1
ATOM 958 O O . LEU A 1 125 ? 11.760 -6.895 -10.374 1.00 95.06 125 LEU A O 1
ATOM 962 N N . ALA A 1 126 ? 12.459 -6.338 -12.428 1.00 92.50 126 ALA A N 1
ATOM 963 C CA . ALA A 1 126 ? 13.441 -5.363 -11.970 1.00 92.50 126 ALA A CA 1
ATOM 964 C C . ALA A 1 126 ? 12.780 -4.135 -11.329 1.00 92.50 126 ALA A C 1
ATOM 966 O O . ALA A 1 126 ? 13.240 -3.680 -10.282 1.00 92.50 126 ALA A O 1
ATOM 967 N N . ALA A 1 127 ? 11.683 -3.631 -11.902 1.00 90.81 127 ALA A N 1
ATOM 968 C CA . ALA A 1 127 ? 10.910 -2.539 -11.322 1.00 90.81 127 ALA A CA 1
ATOM 969 C C . ALA A 1 127 ? 10.318 -2.954 -9.972 1.00 90.81 127 ALA A C 1
ATOM 971 O O . ALA A 1 127 ? 10.510 -2.251 -8.983 1.00 90.81 127 ALA A O 1
ATOM 972 N N . THR A 1 128 ? 9.669 -4.119 -9.895 1.00 93.50 128 THR A N 1
ATOM 973 C CA . THR A 1 128 ? 9.078 -4.610 -8.648 1.00 93.50 128 THR A CA 1
ATOM 974 C C . THR A 1 128 ? 10.137 -4.843 -7.574 1.00 93.50 128 THR A C 1
ATOM 976 O O . THR A 1 128 ? 9.999 -4.322 -6.472 1.00 93.50 128 THR A O 1
ATOM 979 N N . LEU A 1 129 ? 11.226 -5.560 -7.871 1.00 93.75 129 LEU A N 1
ATOM 980 C CA . LEU A 1 129 ? 12.289 -5.824 -6.893 1.00 93.75 129 LEU A CA 1
ATOM 981 C C . LEU A 1 129 ? 13.036 -4.547 -6.492 1.00 93.75 129 LEU A C 1
ATOM 983 O O . LEU A 1 129 ? 13.331 -4.357 -5.314 1.00 93.75 129 LEU A O 1
ATOM 987 N N . GLY A 1 130 ? 13.298 -3.644 -7.439 1.00 90.88 130 GLY A N 1
ATOM 988 C CA . GLY A 1 130 ? 13.891 -2.337 -7.156 1.00 90.88 130 GLY A CA 1
ATOM 989 C C . GLY A 1 130 ? 13.018 -1.507 -6.215 1.00 90.88 130 GLY A C 1
ATOM 990 O O . GLY A 1 130 ? 13.519 -0.938 -5.245 1.00 90.88 130 GLY A O 1
ATOM 991 N N . LEU A 1 131 ? 11.700 -1.511 -6.434 1.00 90.06 131 LEU A N 1
ATOM 992 C CA . LEU A 1 131 ? 10.731 -0.884 -5.538 1.00 90.06 131 LEU A CA 1
ATOM 993 C C . LEU A 1 131 ? 10.613 -1.617 -4.191 1.00 90.06 131 LEU A C 1
ATOM 995 O O . LEU A 1 131 ? 10.394 -0.989 -3.166 1.00 90.06 131 LEU A O 1
ATOM 999 N N . MET A 1 132 ? 10.798 -2.931 -4.121 1.00 91.75 132 MET A N 1
ATOM 1000 C CA . MET A 1 132 ? 10.866 -3.615 -2.822 1.00 91.75 132 MET A CA 1
ATOM 1001 C C . MET A 1 132 ? 12.121 -3.204 -2.035 1.00 91.75 132 MET A C 1
ATOM 1003 O O . MET A 1 132 ? 12.052 -2.992 -0.825 1.00 91.75 132 MET A O 1
ATOM 1007 N N . LEU A 1 133 ? 13.256 -3.023 -2.716 1.00 91.50 133 LEU A N 1
ATOM 1008 C CA . LEU A 1 133 ? 14.508 -2.577 -2.099 1.00 91.50 133 LEU A CA 1
ATOM 1009 C C . LEU A 1 133 ? 14.444 -1.120 -1.633 1.00 91.50 133 LEU A C 1
ATOM 1011 O O . LEU A 1 133 ? 14.849 -0.821 -0.509 1.00 91.50 133 LEU A O 1
ATOM 1015 N N . ILE A 1 134 ? 13.899 -0.208 -2.446 1.00 89.12 134 ILE A N 1
ATOM 1016 C CA . ILE A 1 134 ? 13.783 1.202 -2.042 1.00 89.12 134 ILE A CA 1
ATOM 1017 C C . ILE A 1 134 ? 12.885 1.352 -0.813 1.00 89.12 134 ILE A C 1
ATOM 1019 O O . ILE A 1 134 ? 13.119 2.237 0.001 1.00 89.12 134 ILE A O 1
ATOM 1023 N N . ARG A 1 135 ? 11.922 0.444 -0.609 1.00 88.06 135 ARG A N 1
ATOM 1024 C CA . ARG A 1 135 ? 10.995 0.450 0.532 1.00 88.06 135 ARG A CA 1
ATOM 1025 C C . ARG A 1 135 ? 11.616 0.110 1.881 1.00 88.06 135 ARG A C 1
ATOM 1027 O O . ARG A 1 135 ? 10.931 0.136 2.902 1.00 88.06 135 ARG A O 1
ATOM 1034 N N . PHE A 1 136 ? 12.910 -0.185 1.932 1.00 87.88 136 PHE A N 1
ATOM 1035 C CA . PHE A 1 136 ? 13.648 -0.129 3.194 1.00 87.88 136 PHE A CA 1
ATOM 1036 C C . PHE A 1 136 ? 13.879 1.313 3.665 1.00 87.88 136 PHE A C 1
ATOM 1038 O O . PHE A 1 136 ? 14.014 1.532 4.868 1.00 87.88 136 PHE A O 1
ATOM 1045 N N . ILE A 1 137 ? 13.870 2.272 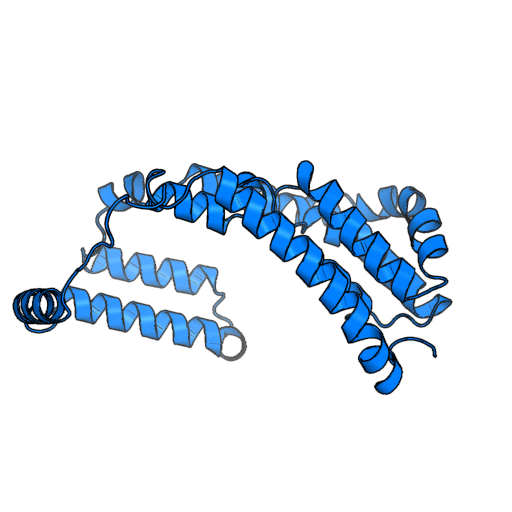2.733 1.00 84.88 137 ILE A N 1
ATOM 1046 C CA . ILE A 1 137 ? 14.081 3.707 2.954 1.00 84.88 137 ILE A CA 1
ATOM 1047 C C . ILE A 1 137 ? 12.769 4.482 2.742 1.00 84.88 137 ILE A C 1
ATOM 1049 O O . ILE A 1 137 ? 12.381 5.278 3.593 1.00 84.88 137 ILE A O 1
ATOM 1053 N N . ASP A 1 138 ? 12.057 4.230 1.637 1.00 81.06 138 ASP A N 1
ATOM 1054 C CA . ASP A 1 138 ? 10.744 4.812 1.332 1.00 81.06 138 ASP A CA 1
ATOM 1055 C C . ASP A 1 138 ? 9.635 4.043 2.063 1.00 81.06 138 ASP A C 1
ATOM 1057 O O . ASP A 1 138 ? 8.985 3.138 1.531 1.00 81.06 138 ASP A O 1
ATOM 1061 N N . VAL A 1 139 ? 9.471 4.385 3.338 1.00 71.06 139 VAL A N 1
ATOM 1062 C CA . VAL A 1 139 ? 8.509 3.764 4.251 1.00 71.06 139 VAL A CA 1
ATOM 1063 C C . VAL A 1 139 ? 7.029 3.908 3.832 1.00 71.06 139 VAL A C 1
ATOM 1065 O O . VAL A 1 139 ? 6.302 2.915 3.911 1.00 71.06 139 VAL A O 1
ATOM 1068 N N . PRO A 1 140 ? 6.524 5.085 3.407 1.00 65.94 140 PRO A N 1
ATOM 1069 C CA . PRO A 1 140 ? 5.090 5.295 3.184 1.00 65.94 140 PRO A CA 1
ATOM 1070 C C . PRO A 1 140 ? 4.602 4.721 1.850 1.00 65.94 140 PRO A C 1
ATOM 1072 O O . PRO A 1 140 ? 4.523 5.434 0.850 1.00 65.94 140 PRO A O 1
ATOM 1075 N N . TRP A 1 141 ? 4.232 3.436 1.828 1.00 73.44 141 TRP A N 1
ATOM 1076 C CA . TRP A 1 141 ? 3.489 2.818 0.712 1.00 73.44 141 TRP A CA 1
ATOM 1077 C C . TRP A 1 141 ? 4.093 3.032 -0.691 1.00 73.44 141 TRP A C 1
ATOM 1079 O O . TRP A 1 141 ? 3.413 2.852 -1.692 1.00 73.44 141 TRP A O 1
ATOM 1089 N N . GLY A 1 142 ? 5.369 3.410 -0.796 1.00 76.06 142 GLY A N 1
ATOM 1090 C CA . GLY A 1 142 ? 6.008 3.717 -2.071 1.00 76.06 142 GLY A CA 1
ATOM 1091 C C . GLY A 1 142 ? 5.412 4.907 -2.839 1.00 76.06 142 GLY A C 1
ATOM 1092 O O . GLY A 1 142 ? 5.725 5.041 -4.021 1.00 76.06 142 GLY A O 1
ATOM 1093 N N . PHE A 1 143 ? 4.559 5.756 -2.239 1.00 76.06 143 PHE A N 1
ATOM 1094 C CA . PHE A 1 143 ? 3.929 6.877 -2.965 1.00 76.06 143 PHE A CA 1
ATOM 1095 C C . PHE A 1 143 ? 4.960 7.862 -3.503 1.00 76.06 143 PHE A C 1
ATOM 1097 O O . PHE A 1 143 ? 4.857 8.321 -4.642 1.00 76.06 143 PHE A O 1
ATOM 1104 N N . THR A 1 144 ? 5.980 8.137 -2.696 1.00 78.75 144 THR A N 1
ATOM 1105 C CA . THR A 1 144 ? 7.067 9.041 -3.042 1.00 78.75 144 THR A CA 1
ATOM 1106 C C . THR A 1 144 ? 7.850 8.504 -4.232 1.00 78.75 144 THR A C 1
ATOM 1108 O O . THR A 1 144 ? 8.046 9.213 -5.220 1.00 78.75 144 THR A O 1
ATOM 1111 N N . THR A 1 145 ? 8.256 7.231 -4.175 1.00 82.62 145 THR A N 1
ATOM 1112 C CA . THR A 1 145 ? 8.973 6.610 -5.289 1.00 82.62 145 THR A CA 1
ATOM 1113 C C . THR A 1 145 ? 8.103 6.539 -6.538 1.00 82.62 145 THR A C 1
ATOM 1115 O O . THR A 1 145 ? 8.566 6.922 -7.608 1.00 82.62 145 THR A O 1
ATOM 1118 N N . ALA A 1 146 ? 6.834 6.139 -6.409 1.00 79.56 146 ALA A N 1
ATOM 1119 C CA . ALA A 1 146 ? 5.898 6.091 -7.528 1.00 79.56 146 ALA A CA 1
ATOM 1120 C C . ALA A 1 146 ? 5.733 7.459 -8.206 1.00 79.56 146 ALA A C 1
ATOM 1122 O O . ALA A 1 146 ? 5.758 7.537 -9.431 1.00 79.56 146 ALA A O 1
ATOM 1123 N N . ALA A 1 147 ? 5.630 8.544 -7.433 1.00 79.94 147 ALA A N 1
ATOM 1124 C CA . ALA A 1 147 ? 5.554 9.898 -7.975 1.00 79.94 147 ALA A CA 1
ATOM 1125 C C . ALA A 1 147 ? 6.828 10.298 -8.744 1.00 79.94 147 ALA A C 1
ATOM 1127 O O . ALA A 1 147 ? 6.738 10.925 -9.800 1.00 79.94 147 ALA A O 1
ATOM 1128 N N . LEU A 1 148 ? 8.011 9.922 -8.243 1.00 82.69 148 LEU A N 1
ATOM 1129 C CA . LEU A 1 148 ? 9.296 10.235 -8.879 1.00 82.69 148 LEU A CA 1
ATOM 1130 C C . LEU A 1 148 ? 9.550 9.439 -10.161 1.00 82.69 148 LEU A C 1
ATOM 1132 O O . LEU A 1 148 ? 10.223 9.933 -11.062 1.00 82.69 148 LEU A O 1
ATOM 1136 N N . THR A 1 149 ? 9.036 8.216 -10.254 1.00 82.69 149 THR A N 1
ATOM 1137 C CA . THR A 1 149 ? 9.305 7.320 -11.384 1.00 82.69 149 THR A CA 1
ATOM 1138 C C . THR A 1 149 ? 8.175 7.279 -12.413 1.00 82.69 149 THR A C 1
ATOM 1140 O O . THR A 1 149 ? 8.414 6.868 -13.550 1.00 82.69 149 THR A O 1
ATOM 1143 N N . ALA A 1 150 ? 6.970 7.758 -12.074 1.00 81.44 150 ALA A N 1
ATOM 1144 C CA . ALA A 1 150 ? 5.819 7.818 -12.981 1.00 81.44 150 ALA A CA 1
ATOM 1145 C C . ALA A 1 150 ? 6.123 8.552 -14.299 1.00 81.44 150 ALA A C 1
ATOM 1147 O O . ALA A 1 150 ? 5.600 8.182 -15.350 1.00 81.44 150 ALA A O 1
ATOM 1148 N N . VAL A 1 151 ? 7.013 9.550 -14.267 1.00 81.44 151 VAL A N 1
ATOM 1149 C CA . VAL A 1 151 ? 7.445 10.316 -15.450 1.00 81.44 151 VAL A CA 1
ATOM 1150 C C . VAL A 1 151 ? 8.088 9.440 -16.533 1.00 81.44 151 VAL A C 1
ATOM 1152 O O . VAL A 1 151 ? 7.984 9.743 -17.719 1.00 81.44 151 VAL A O 1
ATOM 1155 N N . VAL A 1 152 ? 8.686 8.307 -16.149 1.00 83.56 152 VAL A N 1
ATOM 1156 C CA . VAL A 1 152 ? 9.365 7.383 -17.071 1.00 83.56 152 VAL A CA 1
ATOM 1157 C C . VAL A 1 152 ? 8.390 6.380 -17.707 1.00 83.56 152 VAL A C 1
ATOM 1159 O O . VAL A 1 152 ? 8.734 5.706 -18.674 1.00 83.56 152 VAL A O 1
ATOM 1162 N N . LEU A 1 153 ? 7.137 6.305 -17.246 1.00 85.38 153 LEU A N 1
ATOM 1163 C CA . LEU A 1 153 ? 6.162 5.348 -17.784 1.00 85.38 153 LEU A CA 1
ATOM 1164 C C . LEU A 1 153 ? 5.723 5.677 -19.217 1.00 85.38 153 LEU A C 1
ATOM 1166 O O . LEU A 1 153 ? 5.530 4.768 -20.021 1.00 85.38 153 LEU A O 1
ATOM 1170 N N . ILE A 1 154 ? 5.616 6.965 -19.562 1.00 86.94 154 ILE A N 1
ATOM 1171 C CA . ILE A 1 154 ? 5.281 7.407 -20.926 1.00 86.94 154 ILE A CA 1
ATOM 1172 C C . ILE A 1 154 ? 6.342 6.949 -21.944 1.00 86.94 154 ILE A C 1
ATOM 1174 O O . ILE A 1 154 ? 5.969 6.302 -22.924 1.00 86.94 154 ILE A O 1
ATOM 1178 N N . PRO A 1 155 ? 7.650 7.232 -21.763 1.00 87.94 155 PRO A N 1
ATOM 1179 C CA . PRO A 1 155 ? 8.661 6.757 -22.704 1.00 87.94 155 PRO A CA 1
ATOM 1180 C C . PRO A 1 155 ? 8.798 5.231 -22.709 1.00 87.94 155 PRO A C 1
ATOM 1182 O O . PRO A 1 155 ? 9.083 4.671 -23.763 1.00 87.94 155 PRO A O 1
ATOM 1185 N N . VAL A 1 156 ? 8.552 4.546 -21.586 1.00 88.56 156 VAL A N 1
ATOM 1186 C CA . VAL A 1 156 ? 8.499 3.074 -21.553 1.00 88.56 156 VAL A CA 1
ATOM 1187 C C . VAL A 1 156 ? 7.404 2.540 -22.485 1.00 88.56 156 VAL A C 1
ATOM 1189 O O . VAL A 1 156 ? 7.663 1.644 -23.287 1.00 88.56 156 VAL A O 1
ATOM 1192 N N . PHE A 1 157 ? 6.209 3.131 -22.453 1.00 90.56 157 PHE A N 1
ATOM 1193 C CA . PHE A 1 157 ? 5.130 2.755 -23.363 1.00 90.56 157 PHE A CA 1
ATOM 1194 C C . PHE A 1 157 ? 5.454 3.086 -24.824 1.00 90.56 157 PHE A C 1
ATOM 1196 O O . PHE A 1 157 ? 5.379 2.212 -25.683 1.00 90.56 157 PHE A O 1
ATOM 1203 N N . ASN A 1 158 ? 5.855 4.327 -25.108 1.00 89.81 158 ASN A N 1
ATOM 1204 C CA . ASN A 1 158 ? 6.060 4.789 -26.483 1.00 89.81 158 ASN A CA 1
ATOM 1205 C C . ASN A 1 158 ? 7.221 4.076 -27.193 1.00 89.81 158 ASN A C 1
ATOM 1207 O O . ASN A 1 158 ? 7.148 3.865 -28.400 1.00 89.81 158 ASN A O 1
ATOM 1211 N N . ASN A 1 159 ? 8.282 3.715 -26.463 1.00 90.44 159 ASN A N 1
ATOM 1212 C CA . ASN A 1 159 ? 9.485 3.133 -27.060 1.00 90.44 159 ASN A CA 1
ATOM 1213 C C . ASN A 1 159 ? 9.479 1.598 -27.056 1.00 90.44 159 ASN A C 1
ATOM 1215 O O . ASN A 1 159 ? 10.084 1.001 -27.941 1.00 90.44 159 ASN A O 1
ATOM 1219 N N . PHE A 1 160 ? 8.819 0.964 -26.078 1.00 90.56 160 PHE A N 1
ATOM 1220 C CA . PHE A 1 160 ? 8.887 -0.491 -25.868 1.00 90.56 160 PHE A CA 1
ATOM 1221 C C . PHE A 1 160 ? 7.520 -1.184 -25.905 1.00 90.56 160 PHE A C 1
ATOM 1223 O O . PHE A 1 160 ? 7.438 -2.404 -25.781 1.00 90.56 160 PHE A O 1
ATOM 1230 N N . GLY A 1 161 ? 6.426 -0.432 -26.057 1.00 89.19 161 GLY A N 1
ATOM 1231 C CA . GLY A 1 161 ? 5.073 -0.985 -26.132 1.00 89.19 161 GLY A CA 1
ATOM 1232 C C . GLY A 1 161 ? 4.571 -1.602 -24.823 1.00 89.19 161 GLY A C 1
ATOM 1233 O O . GLY A 1 161 ? 3.572 -2.317 -24.838 1.00 89.19 161 GLY A O 1
ATOM 1234 N N . ILE A 1 162 ? 5.235 -1.349 -23.689 1.00 91.88 162 ILE A N 1
ATOM 1235 C CA . ILE A 1 162 ? 4.780 -1.821 -22.375 1.00 91.88 162 ILE A CA 1
ATOM 1236 C C . ILE A 1 162 ? 3.638 -0.917 -21.917 1.00 91.88 162 ILE A C 1
ATOM 1238 O O . ILE A 1 162 ? 3.855 0.234 -21.53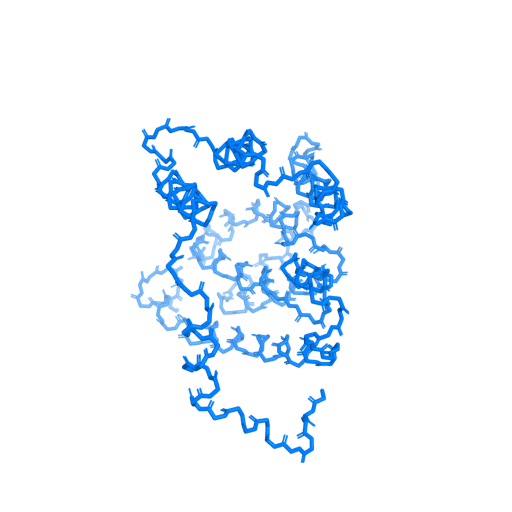5 1.00 91.88 162 ILE A O 1
ATOM 1242 N N . HIS A 1 163 ? 2.411 -1.432 -21.961 1.00 91.75 163 HIS A N 1
ATOM 1243 C CA . HIS A 1 163 ? 1.232 -0.657 -21.593 1.00 91.75 163 HIS A CA 1
ATOM 1244 C C . HIS A 1 163 ? 1.304 -0.177 -20.128 1.00 91.75 163 HIS A C 1
ATOM 1246 O O . HIS A 1 163 ? 1.704 -0.956 -19.255 1.00 91.75 163 HIS A O 1
ATOM 1252 N N . PRO A 1 164 ? 0.837 1.047 -19.803 1.00 88.75 164 PRO A N 1
ATOM 1253 C CA . PRO A 1 164 ? 0.865 1.577 -18.438 1.00 88.75 164 PRO A CA 1
ATOM 1254 C C . PRO A 1 164 ? 0.242 0.656 -17.385 1.00 88.75 164 PRO A C 1
ATOM 1256 O O . PRO A 1 164 ? 0.722 0.619 -16.262 1.00 88.75 164 PRO A O 1
ATOM 1259 N N . LEU A 1 165 ? -0.768 -0.141 -17.753 1.00 90.69 165 LEU A N 1
ATOM 1260 C CA . LEU A 1 165 ? -1.376 -1.145 -16.864 1.00 90.69 165 LEU A CA 1
ATOM 1261 C C . LEU A 1 165 ? -0.363 -2.171 -16.333 1.00 90.69 165 LEU A C 1
ATOM 1263 O O . LEU A 1 165 ? -0.433 -2.546 -15.168 1.00 90.69 165 LEU A O 1
ATOM 1267 N N . VAL A 1 166 ? 0.583 -2.599 -17.168 1.00 91.81 166 VAL A N 1
ATOM 1268 C CA . VAL A 1 166 ? 1.607 -3.597 -16.825 1.00 91.81 166 VAL A CA 1
ATOM 1269 C C . VAL A 1 166 ? 2.631 -2.987 -15.874 1.00 91.81 166 VAL A C 1
ATOM 1271 O O . VAL A 1 166 ? 3.019 -3.601 -14.882 1.00 91.81 166 VAL A O 1
ATOM 1274 N N . ALA A 1 167 ? 3.020 -1.737 -16.133 1.00 87.31 167 ALA A N 1
ATOM 1275 C CA . ALA A 1 167 ? 3.855 -0.992 -15.207 1.00 87.31 167 ALA A CA 1
ATOM 1276 C C . ALA A 1 167 ? 3.127 -0.762 -13.875 1.00 87.31 167 ALA A C 1
ATOM 1278 O O . ALA A 1 167 ? 3.676 -1.065 -12.826 1.00 87.31 167 ALA A O 1
ATOM 1279 N N . SER A 1 168 ? 1.870 -0.314 -13.888 1.00 87.69 168 SER A N 1
ATOM 1280 C CA . SER A 1 168 ? 1.077 -0.139 -12.667 1.00 87.69 168 SER A CA 1
ATOM 1281 C C . SER A 1 168 ? 0.938 -1.436 -11.869 1.00 87.69 168 SER A C 1
ATOM 1283 O O . SER A 1 168 ? 1.055 -1.392 -10.650 1.00 87.69 168 SER A O 1
ATOM 1285 N N . PHE A 1 169 ? 0.756 -2.582 -12.532 1.00 91.62 169 PHE A N 1
ATOM 1286 C CA . PHE A 1 169 ? 0.754 -3.896 -11.887 1.00 91.62 169 PHE A CA 1
ATOM 1287 C C . PHE A 1 169 ? 2.063 -4.155 -11.122 1.00 91.62 169 PHE A C 1
ATOM 1289 O O . PHE A 1 169 ? 2.026 -4.394 -9.916 1.00 91.62 169 PHE A O 1
ATOM 1296 N N . ALA A 1 170 ? 3.218 -3.972 -11.773 1.00 90.38 170 ALA A N 1
ATOM 1297 C CA . ALA A 1 170 ? 4.529 -4.134 -11.137 1.00 90.38 170 ALA A CA 1
ATOM 1298 C C . ALA A 1 170 ? 4.734 -3.208 -9.918 1.00 90.38 170 ALA A C 1
ATOM 1300 O O . ALA A 1 170 ? 5.357 -3.604 -8.927 1.00 90.38 170 ALA A O 1
ATOM 1301 N N . TYR A 1 171 ? 4.194 -1.985 -9.970 1.00 88.00 171 TYR A N 1
ATOM 1302 C CA . TYR A 1 171 ? 4.237 -1.033 -8.856 1.00 88.00 171 TYR A CA 1
ATOM 1303 C C . TYR A 1 171 ? 3.324 -1.452 -7.704 1.00 88.00 171 TYR A C 1
ATOM 1305 O O . TYR A 1 171 ? 3.760 -1.452 -6.555 1.00 88.00 171 TYR A O 1
ATOM 1313 N N . LEU A 1 172 ? 2.074 -1.824 -7.987 1.00 88.75 172 LEU A N 1
ATOM 1314 C CA . LEU A 1 172 ? 1.101 -2.226 -6.966 1.00 88.75 172 LEU A CA 1
ATOM 1315 C C . LEU A 1 172 ? 1.568 -3.462 -6.189 1.00 88.75 172 LEU A C 1
ATOM 1317 O O . LEU A 1 172 ? 1.443 -3.506 -4.960 1.00 88.75 172 LEU A O 1
ATOM 1321 N N . ASP A 1 173 ? 2.182 -4.414 -6.887 1.00 91.44 173 ASP A N 1
ATOM 1322 C CA . ASP A 1 173 ? 2.787 -5.594 -6.276 1.00 91.44 173 ASP A CA 1
ATOM 1323 C C . ASP A 1 173 ? 3.940 -5.220 -5.330 1.00 91.44 173 ASP A C 1
ATOM 1325 O O . ASP A 1 173 ? 4.082 -5.788 -4.242 1.00 91.44 173 ASP A O 1
ATOM 1329 N N . ALA A 1 174 ? 4.742 -4.215 -5.690 1.00 90.75 174 ALA A N 1
ATOM 1330 C CA . ALA A 1 174 ? 5.829 -3.734 -4.844 1.00 90.75 174 ALA A CA 1
ATOM 1331 C C . ALA A 1 174 ? 5.345 -2.914 -3.637 1.00 90.75 174 ALA A C 1
ATOM 1333 O O . ALA A 1 174 ? 5.944 -2.996 -2.566 1.00 90.75 174 ALA A O 1
ATOM 1334 N N . ILE A 1 175 ? 4.256 -2.149 -3.763 1.00 86.81 175 ILE A N 1
ATOM 1335 C CA . ILE A 1 175 ? 3.696 -1.295 -2.691 1.00 86.81 175 ILE A CA 1
ATOM 1336 C C . ILE A 1 175 ? 3.177 -2.115 -1.500 1.00 86.81 175 ILE A C 1
ATOM 1338 O O . ILE A 1 175 ? 3.181 -1.650 -0.358 1.00 86.81 175 ILE A O 1
ATOM 1342 N N . ASN A 1 176 ? 2.792 -3.368 -1.728 1.00 87.62 176 ASN A N 1
ATOM 1343 C CA . ASN A 1 176 ? 2.305 -4.255 -0.673 1.00 87.62 176 ASN A CA 1
ATOM 1344 C C . ASN A 1 176 ? 3.409 -5.113 -0.024 1.00 87.62 176 ASN A C 1
ATOM 1346 O O . ASN A 1 176 ? 3.143 -5.797 0.956 1.00 87.62 176 ASN A O 1
ATOM 1350 N N . PHE A 1 177 ? 4.667 -5.017 -0.469 1.00 91.31 177 PHE A N 1
ATOM 1351 C CA . PHE A 1 177 ? 5.824 -5.679 0.158 1.00 91.31 177 PHE A CA 1
ATOM 1352 C C . PHE A 1 177 ? 6.022 -5.335 1.645 1.00 91.31 177 PHE A C 1
ATOM 1354 O O . PHE A 1 177 ? 5.741 -4.226 2.093 1.00 91.31 177 PHE A O 1
ATOM 1361 N N . PHE A 1 178 ? 6.526 -6.282 2.423 1.00 92.12 178 PHE A N 1
ATOM 1362 C CA . PHE A 1 178 ? 6.995 -6.049 3.784 1.00 92.12 178 PHE A CA 1
ATOM 1363 C C . PHE A 1 178 ? 7.951 -7.163 4.174 1.00 92.12 178 PHE A C 1
ATOM 1365 O O . PHE A 1 178 ? 7.763 -8.306 3.790 1.00 92.12 178 PHE A O 1
ATOM 1372 N N . LEU A 1 179 ? 8.951 -6.837 4.975 1.00 92.12 179 LEU A N 1
ATOM 1373 C CA . LEU A 1 179 ? 9.754 -7.769 5.768 1.00 92.12 179 LEU A CA 1
ATOM 1374 C C . LEU A 1 179 ? 9.850 -7.296 7.220 1.00 92.12 179 LEU A C 1
ATOM 1376 O O . LEU A 1 179 ? 10.037 -8.115 8.124 1.00 92.12 179 LEU A O 1
ATOM 1380 N N . LEU A 1 180 ? 9.690 -5.985 7.430 1.00 88.88 180 LEU A N 1
ATOM 1381 C CA . LEU A 1 180 ? 9.710 -5.295 8.712 1.00 88.88 180 LEU A CA 1
ATOM 1382 C C . LEU A 1 180 ? 8.365 -4.591 8.930 1.00 88.88 180 LEU A C 1
ATOM 1384 O O . LEU A 1 180 ? 7.766 -4.072 7.988 1.00 88.88 180 LEU A O 1
ATOM 1388 N N . GLY A 1 181 ? 7.894 -4.548 10.180 1.00 84.44 181 GLY A N 1
ATOM 1389 C CA . GLY A 1 181 ? 6.551 -4.049 10.497 1.00 84.44 181 GLY A CA 1
ATOM 1390 C C . GLY A 1 181 ? 6.312 -2.589 10.108 1.00 84.44 181 GLY A C 1
ATOM 1391 O O . GLY A 1 181 ? 5.203 -2.240 9.722 1.00 84.44 181 GLY A O 1
ATOM 1392 N N . TYR A 1 182 ? 7.357 -1.754 10.117 1.00 82.12 182 TYR A N 1
ATOM 1393 C CA . TYR A 1 182 ? 7.233 -0.340 9.759 1.00 82.12 182 TYR A CA 1
ATOM 1394 C C . TYR A 1 182 ? 6.910 -0.104 8.281 1.00 82.12 182 TYR A C 1
ATOM 1396 O O . TYR A 1 182 ? 6.412 0.961 7.935 1.00 82.12 182 TYR A O 1
ATOM 1404 N N . GLN A 1 183 ? 7.191 -1.073 7.404 1.00 87.31 183 GLN A N 1
ATOM 1405 C CA . GLN A 1 183 ? 7.000 -0.904 5.964 1.00 87.31 183 GLN A CA 1
ATOM 1406 C C . GLN A 1 183 ? 5.519 -0.842 5.588 1.00 87.31 183 GLN A C 1
ATOM 1408 O O . GLN A 1 183 ? 5.205 -0.383 4.492 1.00 87.31 183 GLN A O 1
ATOM 1413 N N . GLN A 1 184 ? 4.614 -1.293 6.468 1.00 85.88 184 GLN A N 1
ATOM 1414 C CA . GLN A 1 184 ? 3.180 -1.261 6.214 1.00 85.88 184 GLN A CA 1
ATOM 1415 C C . GLN A 1 184 ? 2.386 -0.568 7.330 1.00 85.88 184 GLN A C 1
ATOM 1417 O O . GLN A 1 184 ? 2.482 -0.980 8.490 1.00 85.88 184 GLN A O 1
ATOM 1422 N N . PRO A 1 185 ? 1.520 0.410 6.984 1.00 79.06 185 PRO A N 1
ATOM 1423 C CA . PRO A 1 185 ? 0.672 1.130 7.935 1.00 79.06 185 PRO A CA 1
ATOM 1424 C C . PRO A 1 185 ? -0.128 0.196 8.821 1.00 79.06 185 PRO A C 1
ATOM 1426 O O . PRO A 1 185 ? -0.172 0.345 10.037 1.00 79.06 185 PRO A O 1
ATOM 1429 N N . TRP A 1 186 ? -0.772 -0.779 8.186 1.00 81.31 186 TRP A N 1
ATOM 1430 C CA . TRP A 1 186 ? -1.738 -1.644 8.834 1.00 81.31 186 TRP A CA 1
ATOM 1431 C C . TRP A 1 186 ? -1.069 -2.595 9.824 1.00 81.31 186 TRP A C 1
ATOM 1433 O O . TRP A 1 186 ? -1.704 -2.973 10.801 1.00 81.31 186 TRP A O 1
ATOM 1443 N N . ILE A 1 187 ? 0.213 -2.938 9.626 1.00 85.44 187 ILE A N 1
ATOM 1444 C CA . ILE A 1 187 ? 0.974 -3.730 10.599 1.00 85.44 187 ILE A CA 1
ATOM 1445 C C . ILE A 1 187 ? 1.257 -2.875 11.833 1.00 85.44 187 ILE A C 1
ATOM 1447 O O . ILE A 1 187 ? 0.967 -3.320 12.936 1.00 85.44 187 ILE A O 1
ATOM 1451 N N . LEU A 1 188 ? 1.739 -1.637 11.668 1.00 80.69 188 LEU A N 1
ATOM 1452 C CA . LEU A 1 188 ? 1.956 -0.717 12.794 1.00 80.69 188 LEU A CA 1
ATOM 1453 C C . LEU A 1 188 ? 0.661 -0.401 13.554 1.00 80.69 188 LEU A C 1
ATOM 1455 O O . LEU A 1 188 ? 0.648 -0.403 14.784 1.00 80.69 188 LEU A O 1
ATOM 1459 N N . MET A 1 189 ? -0.433 -0.153 12.830 1.00 80.00 189 MET A N 1
ATOM 1460 C CA . MET A 1 189 ? -1.748 0.088 13.429 1.00 80.00 189 MET A CA 1
ATOM 1461 C C . MET A 1 189 ? -2.213 -1.129 14.225 1.00 80.00 189 MET A C 1
ATOM 1463 O O . MET A 1 189 ? -2.585 -1.001 15.390 1.00 80.00 189 MET A O 1
ATOM 1467 N N . ALA A 1 190 ? -2.143 -2.315 13.622 1.00 83.94 190 ALA A N 1
ATOM 1468 C CA . ALA A 1 190 ? -2.563 -3.534 14.285 1.00 83.94 190 ALA A CA 1
ATOM 1469 C C . ALA A 1 190 ? -1.672 -3.872 15.489 1.00 83.94 190 ALA A C 1
ATOM 1471 O O . ALA A 1 190 ? -2.215 -4.248 16.520 1.00 83.94 190 ALA A O 1
ATOM 1472 N N . GLU A 1 191 ? -0.352 -3.664 15.416 1.00 81.62 191 GLU A N 1
ATOM 1473 C CA . GLU A 1 191 ? 0.574 -3.797 16.555 1.00 81.62 191 GLU A CA 1
ATOM 1474 C C . GLU A 1 191 ? 0.197 -2.876 17.720 1.00 81.62 191 GLU A C 1
ATOM 1476 O O . GLU A 1 191 ? 0.187 -3.308 18.876 1.00 81.62 191 GLU A O 1
ATOM 1481 N N . GLY A 1 192 ? -0.189 -1.631 17.418 1.00 78.31 192 GLY A N 1
ATOM 1482 C CA . GLY A 1 192 ? -0.712 -0.692 18.410 1.00 78.31 192 GLY A CA 1
ATOM 1483 C C . GLY A 1 192 ? -1.990 -1.194 19.090 1.00 78.31 192 GLY A C 1
ATOM 1484 O O . GLY A 1 192 ? -2.133 -1.057 20.303 1.00 78.31 192 GLY A O 1
ATOM 1485 N N . MET A 1 193 ? -2.889 -1.834 18.335 1.00 80.12 193 MET A N 1
ATOM 1486 C CA . MET A 1 193 ? -4.153 -2.373 18.856 1.00 80.12 193 MET A CA 1
ATOM 1487 C C . MET A 1 193 ? -3.970 -3.663 19.668 1.00 80.12 193 MET A C 1
ATOM 1489 O O . MET A 1 193 ? -4.572 -3.822 20.727 1.00 80.12 193 MET A O 1
ATOM 1493 N N . ILE A 1 194 ? -3.143 -4.595 19.186 1.00 83.81 194 ILE A N 1
ATOM 1494 C CA . ILE A 1 194 ? -2.900 -5.893 19.842 1.00 83.81 194 ILE A CA 1
ATOM 1495 C C . ILE A 1 194 ? -1.876 -5.799 20.976 1.00 83.81 194 ILE A C 1
ATOM 1497 O O . ILE A 1 194 ? -1.668 -6.788 21.681 1.00 83.81 194 ILE A O 1
ATOM 1501 N N . GLN A 1 195 ? -1.209 -4.651 21.139 1.00 79.81 195 GLN A N 1
ATOM 1502 C CA . GLN A 1 195 ? -0.201 -4.399 22.174 1.00 79.81 195 GLN A CA 1
ATOM 1503 C C . GLN A 1 195 ? 0.909 -5.468 22.190 1.00 79.81 195 GLN A C 1
ATOM 1505 O O . GLN A 1 195 ? 1.281 -5.986 23.245 1.00 79.81 195 GLN A O 1
ATOM 1510 N N . GLY A 1 196 ? 1.388 -5.870 21.007 1.00 75.31 196 GLY A N 1
ATOM 1511 C CA . GLY A 1 196 ? 2.414 -6.909 20.845 1.00 75.31 196 GLY A CA 1
ATOM 1512 C C . GLY A 1 196 ? 1.969 -8.338 21.192 1.00 75.31 196 GLY A C 1
ATOM 1513 O O . GLY A 1 196 ? 2.808 -9.232 21.314 1.00 75.31 196 GLY A O 1
ATOM 1514 N N . ARG A 1 197 ? 0.661 -8.589 21.372 1.00 81.88 197 ARG A N 1
ATOM 1515 C CA . ARG A 1 197 ? 0.116 -9.916 21.732 1.00 81.88 197 ARG A CA 1
ATOM 1516 C C . ARG A 1 197 ? -0.409 -10.736 20.550 1.00 81.88 197 ARG A C 1
ATOM 1518 O O . ARG A 1 197 ? -0.851 -11.861 20.763 1.00 81.88 197 ARG A O 1
ATOM 1525 N N . GLY A 1 198 ? -0.390 -10.208 19.324 1.00 81.62 198 GLY A N 1
ATOM 1526 C CA . GLY A 1 198 ? -0.971 -10.904 18.165 1.00 81.62 198 GLY A CA 1
ATOM 1527 C C . GLY A 1 198 ? -0.008 -11.851 17.445 1.00 81.62 198 GLY A C 1
ATOM 1528 O O . GLY A 1 198 ? -0.364 -12.995 17.169 1.00 81.62 198 GLY A O 1
ATOM 1529 N N . TRP A 1 199 ? 1.224 -11.430 17.155 1.00 85.12 199 TRP A N 1
ATOM 1530 C CA . TRP A 1 199 ? 2.196 -12.260 16.433 1.00 85.12 199 TRP A CA 1
ATOM 1531 C C . TRP A 1 199 ? 3.631 -12.023 16.901 1.00 85.12 199 TRP A C 1
ATOM 1533 O O . TRP A 1 199 ? 3.948 -11.033 17.545 1.00 85.12 199 TRP A O 1
ATOM 1543 N N . ALA A 1 200 ? 4.519 -12.968 16.581 1.00 86.44 200 ALA A N 1
ATOM 1544 C CA . ALA A 1 200 ? 5.951 -12.766 16.761 1.00 86.44 200 ALA A CA 1
ATOM 1545 C C . ALA A 1 200 ? 6.507 -11.946 15.581 1.00 86.44 200 ALA A C 1
ATOM 1547 O O . ALA A 1 200 ? 6.062 -12.172 14.453 1.00 86.44 200 ALA A O 1
ATOM 1548 N N . PRO A 1 201 ? 7.529 -11.092 15.782 1.00 82.81 201 PRO A N 1
ATOM 1549 C CA . PRO A 1 201 ? 8.161 -10.344 14.690 1.00 82.81 201 PRO A CA 1
ATOM 1550 C C . PRO A 1 201 ? 8.650 -11.232 13.535 1.00 82.81 201 PRO A C 1
ATOM 1552 O O . PRO A 1 201 ? 8.546 -10.860 12.371 1.00 82.81 201 PRO A O 1
ATOM 1555 N N . SER A 1 202 ? 9.098 -12.456 13.836 1.00 88.62 202 SER A N 1
ATOM 1556 C CA . SER A 1 202 ? 9.515 -13.432 12.822 1.00 88.62 202 SER A CA 1
ATOM 1557 C C . SER A 1 202 ? 8.389 -13.857 11.876 1.00 88.62 202 SER A C 1
ATOM 1559 O O . SER A 1 202 ? 8.664 -14.215 10.733 1.00 88.62 202 SER A O 1
ATOM 1561 N N . HIS A 1 203 ? 7.126 -13.806 12.311 1.00 91.00 203 HIS A N 1
ATOM 1562 C CA . HIS A 1 203 ? 5.993 -14.097 11.436 1.00 91.00 203 HIS A CA 1
ATOM 1563 C C . HIS A 1 203 ? 5.831 -13.013 10.367 1.00 91.00 203 HIS A C 1
ATOM 1565 O O . HIS A 1 203 ? 5.553 -13.353 9.223 1.00 91.00 203 HIS A O 1
ATOM 1571 N N . VAL A 1 204 ? 6.058 -11.736 10.704 1.00 90.81 204 VAL A N 1
ATOM 1572 C CA . VAL A 1 204 ? 6.000 -10.629 9.733 1.00 90.81 204 VAL A CA 1
ATOM 1573 C C . VAL A 1 204 ? 7.016 -10.859 8.620 1.00 90.81 204 VAL A C 1
ATOM 1575 O O . VAL A 1 204 ? 6.657 -10.844 7.447 1.00 90.81 204 VAL A O 1
ATOM 1578 N N . THR A 1 205 ? 8.261 -11.173 8.976 1.00 92.75 205 THR A N 1
ATOM 1579 C CA . THR A 1 205 ? 9.303 -11.482 7.991 1.00 92.75 205 THR A CA 1
ATOM 1580 C C . THR A 1 205 ? 8.981 -12.745 7.190 1.00 92.75 205 THR A C 1
ATOM 1582 O O . THR A 1 205 ? 9.143 -12.749 5.974 1.00 92.75 205 THR A O 1
ATOM 1585 N N . MET A 1 206 ? 8.473 -13.806 7.830 1.00 94.56 206 MET A N 1
ATOM 1586 C CA . MET A 1 206 ? 8.093 -15.046 7.141 1.00 94.56 206 MET A CA 1
ATOM 1587 C C . MET A 1 206 ? 6.998 -14.808 6.093 1.00 94.56 206 MET A C 1
ATOM 1589 O O . MET A 1 206 ? 7.160 -15.202 4.940 1.00 94.56 206 MET A O 1
ATOM 1593 N N . PHE A 1 207 ? 5.900 -14.147 6.468 1.00 93.62 207 PHE A N 1
ATOM 1594 C CA . PHE A 1 207 ? 4.819 -13.821 5.533 1.00 93.62 207 PHE A CA 1
ATOM 1595 C C . PHE A 1 207 ? 5.260 -12.818 4.470 1.00 93.62 207 PHE A C 1
ATOM 1597 O O . PHE A 1 207 ? 4.823 -12.917 3.329 1.00 93.62 207 PHE A O 1
ATOM 1604 N N . GLY A 1 208 ? 6.182 -11.925 4.811 1.00 94.44 208 GLY A N 1
ATOM 1605 C CA . GLY A 1 208 ? 6.827 -11.025 3.871 1.00 94.44 208 GLY A CA 1
ATOM 1606 C C . GLY A 1 208 ? 7.622 -11.736 2.774 1.00 94.44 208 GLY A C 1
ATOM 1607 O O . GLY A 1 208 ? 7.509 -11.414 1.589 1.00 94.44 208 GLY A O 1
ATOM 1608 N N . LEU A 1 209 ? 8.380 -12.772 3.143 1.00 95.88 209 LEU A N 1
ATOM 1609 C CA . LEU A 1 209 ? 9.087 -13.628 2.187 1.00 95.88 209 LEU A CA 1
ATOM 1610 C C . LEU A 1 209 ? 8.111 -14.438 1.327 1.00 95.88 209 LEU A C 1
ATOM 1612 O O . LEU A 1 209 ? 8.286 -14.505 0.112 1.00 95.88 209 LEU A O 1
ATOM 1616 N N . ILE A 1 210 ? 7.057 -15.001 1.930 1.00 96.75 210 ILE A N 1
ATOM 1617 C CA . ILE A 1 210 ? 5.996 -15.707 1.191 1.00 96.75 210 ILE A CA 1
ATOM 1618 C C . ILE A 1 210 ? 5.341 -14.765 0.176 1.00 96.75 210 ILE A C 1
ATOM 1620 O O . ILE A 1 210 ? 5.17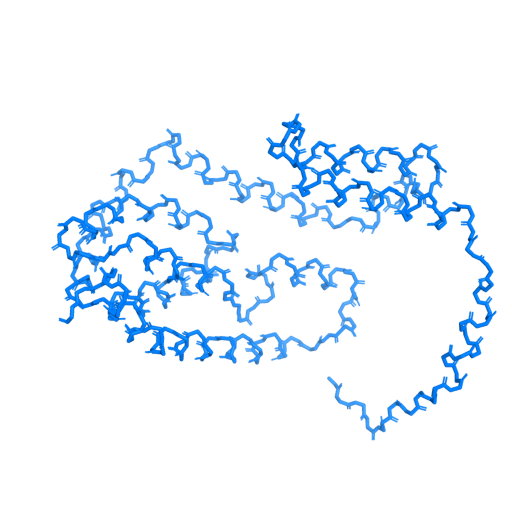0 -15.142 -0.983 1.00 96.75 210 ILE A O 1
ATOM 1624 N N . TYR A 1 211 ? 5.016 -13.537 0.583 1.00 95.81 211 TYR A N 1
ATOM 1625 C CA . TYR A 1 211 ? 4.465 -12.511 -0.296 1.00 95.81 211 TYR A CA 1
ATOM 1626 C C . TYR A 1 211 ? 5.421 -12.197 -1.454 1.00 95.81 211 TYR A C 1
ATOM 1628 O O . TYR A 1 211 ? 5.008 -12.216 -2.608 1.00 95.81 211 TYR A O 1
ATOM 1636 N N . THR A 1 212 ? 6.710 -12.002 -1.165 1.00 95.94 212 THR A N 1
ATOM 1637 C CA . THR A 1 212 ? 7.739 -11.714 -2.181 1.00 95.94 212 THR A CA 1
ATOM 1638 C C . THR A 1 212 ? 7.816 -12.821 -3.235 1.00 95.94 212 THR A C 1
ATOM 1640 O O . T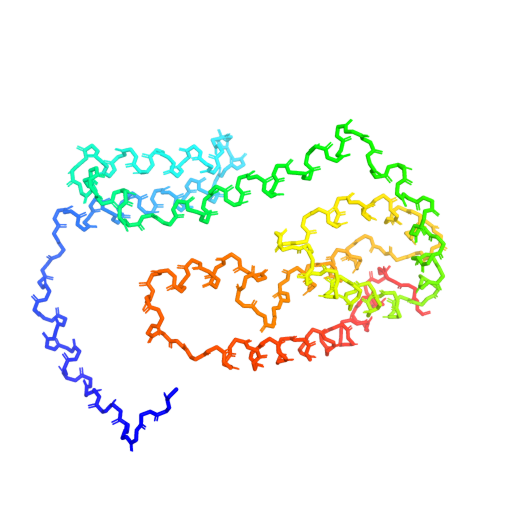HR A 1 212 ? 7.789 -12.547 -4.433 1.00 95.94 212 THR A O 1
ATOM 1643 N N . VAL A 1 213 ? 7.850 -14.085 -2.803 1.00 96.88 213 VAL A N 1
ATOM 1644 C CA . VAL A 1 213 ? 7.841 -15.236 -3.721 1.00 96.88 213 VAL A CA 1
ATOM 1645 C C . VAL A 1 213 ? 6.535 -15.292 -4.515 1.00 96.88 213 VAL A C 1
ATOM 1647 O O . VAL A 1 213 ? 6.561 -15.523 -5.722 1.00 96.88 213 VAL A O 1
ATOM 1650 N N . SER A 1 214 ? 5.400 -15.036 -3.862 1.00 97.25 214 SER A N 1
ATOM 1651 C CA . SER A 1 214 ? 4.079 -15.043 -4.504 1.00 97.25 214 SER A CA 1
ATOM 1652 C C . SER A 1 214 ? 3.969 -13.979 -5.595 1.00 97.25 214 SER A C 1
ATOM 1654 O O . SER A 1 214 ? 3.440 -14.271 -6.660 1.00 97.25 214 SER A O 1
ATOM 1656 N N . VAL A 1 215 ? 4.523 -12.784 -5.371 1.00 96.88 215 VAL A N 1
ATOM 1657 C CA . VAL A 1 215 ? 4.590 -11.708 -6.370 1.00 96.88 215 VAL A CA 1
ATOM 1658 C C . VAL A 1 215 ? 5.434 -12.117 -7.574 1.00 96.88 215 VAL A C 1
ATOM 1660 O O . VAL A 1 215 ? 4.999 -11.953 -8.709 1.00 96.88 215 VAL A O 1
ATOM 1663 N N . ILE A 1 216 ? 6.614 -12.704 -7.357 1.00 96.56 216 ILE A N 1
ATOM 1664 C CA . ILE A 1 216 ? 7.465 -13.168 -8.465 1.00 96.56 216 ILE A CA 1
ATOM 1665 C C . ILE A 1 216 ? 6.715 -14.208 -9.308 1.00 96.56 216 ILE A C 1
ATOM 1667 O O . ILE A 1 216 ? 6.704 -14.125 -10.536 1.00 96.56 216 ILE A O 1
ATOM 1671 N N . VAL A 1 217 ? 6.044 -15.163 -8.657 1.00 97.00 217 VAL A N 1
ATOM 1672 C CA . VAL A 1 217 ? 5.213 -16.162 -9.343 1.00 97.00 217 VAL A CA 1
ATOM 1673 C C . VAL A 1 217 ? 4.047 -15.498 -10.080 1.00 97.00 217 VAL A C 1
ATOM 1675 O O . VAL A 1 217 ? 3.795 -15.843 -11.232 1.00 97.00 217 VAL A O 1
ATOM 1678 N N . ALA A 1 218 ? 3.367 -14.529 -9.465 1.00 96.25 218 ALA A N 1
ATOM 1679 C CA . ALA A 1 218 ? 2.264 -13.801 -10.086 1.00 96.25 218 ALA A CA 1
ATOM 1680 C C . ALA A 1 218 ? 2.714 -13.063 -11.353 1.00 96.25 218 ALA A C 1
ATOM 1682 O O . ALA A 1 218 ? 2.071 -13.202 -12.393 1.00 96.25 218 ALA A O 1
ATOM 1683 N N . ILE A 1 219 ? 3.858 -12.370 -11.313 1.00 95.62 219 ILE A N 1
ATOM 1684 C CA . ILE A 1 219 ? 4.448 -11.715 -12.487 1.00 95.62 219 ILE A CA 1
ATOM 1685 C C . ILE A 1 219 ? 4.697 -12.745 -13.593 1.00 95.62 219 ILE A C 1
ATOM 1687 O O . ILE A 1 219 ? 4.218 -12.556 -14.712 1.00 95.62 219 ILE A O 1
ATOM 1691 N N . LEU A 1 220 ? 5.364 -13.862 -13.283 1.00 95.19 220 LEU A N 1
ATOM 1692 C CA . LEU A 1 220 ? 5.672 -14.914 -14.260 1.00 95.19 220 LEU A CA 1
ATOM 1693 C C . LEU A 1 220 ? 4.411 -15.510 -14.904 1.00 95.19 220 LEU A C 1
ATOM 1695 O O . LEU A 1 220 ? 4.361 -15.679 -16.122 1.00 95.19 220 LEU A O 1
ATOM 1699 N N . VAL A 1 221 ? 3.386 -15.795 -14.100 1.00 95.06 221 VAL A N 1
ATOM 1700 C CA . VAL A 1 221 ? 2.112 -16.372 -14.561 1.00 95.06 221 VAL A CA 1
ATOM 1701 C C . VAL A 1 221 ? 1.264 -15.350 -15.321 1.00 95.06 221 VAL A C 1
ATOM 1703 O O . VAL A 1 221 ? 0.478 -15.730 -16.187 1.00 95.06 221 VAL A O 1
ATOM 1706 N N . SER A 1 222 ? 1.429 -14.056 -15.045 1.00 94.19 222 SER A N 1
ATOM 1707 C CA . SER A 1 222 ? 0.679 -12.992 -15.716 1.00 94.19 222 SER A CA 1
ATOM 1708 C C . SER A 1 222 ? 1.185 -12.692 -17.133 1.00 94.19 222 SER A C 1
ATOM 1710 O O . SER A 1 222 ? 0.405 -12.255 -17.976 1.00 94.19 222 SER A O 1
ATOM 1712 N N . VAL A 1 223 ? 2.460 -12.969 -17.445 1.00 93.06 223 VAL A N 1
ATOM 1713 C CA . VAL A 1 223 ? 3.069 -12.627 -18.749 1.00 93.06 223 VAL A CA 1
ATOM 1714 C C . VAL A 1 223 ? 2.317 -13.212 -19.952 1.00 93.06 223 VAL A C 1
ATOM 1716 O O . VAL A 1 223 ? 2.038 -12.454 -20.885 1.00 93.06 223 VAL A O 1
ATOM 1719 N N . PRO A 1 224 ? 1.941 -14.508 -19.978 1.00 92.75 224 PRO A N 1
ATOM 1720 C CA . PRO A 1 224 ? 1.156 -15.059 -21.080 1.00 92.75 224 PRO A CA 1
ATOM 1721 C C . PRO A 1 224 ? -0.179 -14.334 -21.265 1.00 92.75 224 PRO A C 1
ATOM 1723 O O . PRO A 1 224 ? -0.553 -14.023 -22.391 1.00 92.75 224 PRO A O 1
ATOM 1726 N N . TYR A 1 225 ? -0.864 -14.007 -20.167 1.00 93.31 225 TYR A N 1
ATOM 1727 C CA . TYR A 1 225 ? -2.124 -13.269 -20.213 1.00 93.31 225 TYR A CA 1
ATOM 1728 C C . TYR A 1 225 ? -1.934 -11.861 -20.792 1.00 93.31 225 TYR A C 1
ATOM 1730 O O . TYR A 1 225 ? -2.680 -11.456 -21.682 1.00 93.31 225 TYR A O 1
ATOM 1738 N N . TRP A 1 226 ? -0.897 -11.141 -20.357 1.00 94.25 226 TRP A N 1
ATOM 1739 C CA . TRP A 1 226 ? -0.584 -9.809 -20.874 1.00 94.25 226 TRP A CA 1
ATOM 1740 C C . TRP A 1 226 ? -0.276 -9.808 -22.377 1.00 94.25 226 TRP A C 1
ATOM 1742 O O . TRP A 1 226 ? -0.708 -8.900 -23.090 1.00 94.25 226 TRP A O 1
ATOM 1752 N N . ARG A 1 227 ? 0.407 -10.845 -22.876 1.00 92.38 227 ARG A N 1
ATOM 1753 C CA . ARG A 1 227 ? 0.617 -11.054 -24.318 1.00 92.38 227 ARG A CA 1
ATOM 1754 C C . ARG A 1 227 ? -0.690 -11.339 -25.054 1.00 92.38 227 ARG A C 1
ATOM 1756 O O . ARG A 1 227 ? -0.945 -10.738 -26.091 1.00 92.38 227 ARG A O 1
ATOM 1763 N N . MET A 1 228 ? -1.545 -12.204 -24.502 1.00 92.75 228 MET A N 1
ATOM 1764 C CA . MET A 1 228 ? -2.830 -12.568 -25.115 1.00 92.75 228 MET A CA 1
ATOM 1765 C C . MET A 1 228 ? -3.754 -11.366 -25.325 1.00 92.75 228 MET A C 1
ATO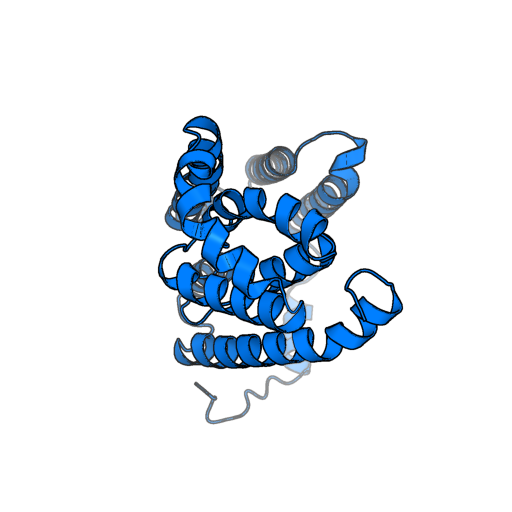M 1767 O O . MET A 1 228 ? -4.431 -11.297 -26.347 1.00 92.75 228 MET A O 1
ATOM 1771 N N . ILE A 1 229 ? -3.783 -10.423 -24.380 1.00 93.56 229 ILE A N 1
ATOM 1772 C CA . ILE A 1 229 ? -4.604 -9.209 -24.496 1.00 93.56 229 ILE A CA 1
ATOM 1773 C C . ILE A 1 229 ? -3.886 -8.053 -25.220 1.00 93.56 229 ILE A C 1
ATOM 1775 O O . ILE A 1 229 ? -4.447 -6.966 -25.333 1.00 93.56 229 ILE A O 1
ATOM 1779 N N . GLY A 1 230 ? -2.656 -8.272 -25.700 1.00 89.88 230 GLY A N 1
ATOM 1780 C CA . GLY A 1 230 ? -1.908 -7.322 -26.528 1.00 89.88 230 GLY A CA 1
ATOM 1781 C C . GLY A 1 230 ? -1.341 -6.105 -25.793 1.00 89.88 230 GLY A C 1
ATOM 1782 O O . GLY A 1 230 ? -1.096 -5.083 -26.427 1.00 89.88 230 GLY A O 1
ATOM 1783 N N . VAL A 1 231 ? -1.139 -6.176 -24.471 1.00 91.44 231 VAL A N 1
ATOM 1784 C CA . VAL A 1 231 ? -0.615 -5.040 -23.679 1.00 91.44 231 VAL A CA 1
ATOM 1785 C C . VAL A 1 231 ? 0.9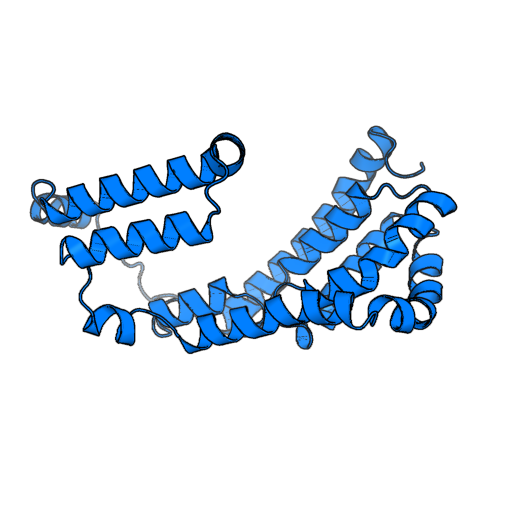04 -5.070 -23.470 1.00 91.44 231 VAL A C 1
ATOM 1787 O O . VAL A 1 231 ? 1.473 -4.126 -22.922 1.00 91.44 231 VAL A O 1
ATOM 1790 N N . ILE A 1 232 ? 1.555 -6.152 -23.894 1.00 88.94 232 ILE A N 1
ATOM 1791 C CA . ILE A 1 232 ? 3.006 -6.262 -24.065 1.00 88.94 232 ILE A CA 1
ATOM 1792 C C . ILE A 1 232 ? 3.283 -6.963 -25.394 1.00 88.94 232 ILE A C 1
ATOM 1794 O O . ILE A 1 232 ? 2.473 -7.778 -25.843 1.00 88.94 232 ILE A O 1
ATOM 1798 N N . ALA A 1 233 ? 4.419 -6.654 -26.019 1.00 76.19 233 ALA A N 1
ATOM 1799 C CA . ALA A 1 233 ? 4.831 -7.305 -27.258 1.00 76.19 233 ALA A CA 1
ATOM 1800 C C . ALA A 1 233 ? 5.010 -8.828 -27.073 1.00 76.19 233 ALA A C 1
ATOM 1802 O O . ALA A 1 233 ? 5.358 -9.306 -25.985 1.00 76.19 233 ALA A O 1
ATOM 1803 N N . ASN A 1 234 ? 4.750 -9.582 -28.148 1.00 60.47 234 ASN A N 1
ATOM 1804 C CA . ASN A 1 234 ? 4.955 -11.034 -28.192 1.00 60.47 234 ASN A CA 1
ATOM 1805 C C . ASN A 1 234 ? 6.442 -11.384 -28.124 1.00 60.47 234 ASN A C 1
ATOM 1807 O O . ASN A 1 234 ? 7.196 -10.875 -28.977 1.00 60.47 234 ASN A O 1
#

Secondary structure (DSSP, 8-state):
---SS-----HHHHHHHHHHH-SPPHHHHHHHHHHHHHHHHHHTHHHH---HHHHHHHHHHHHHHTTSS-HHHHHHHS-HHHHHHHHHHHHHHHHHHHTTHHHHHHHHHHHHHHHHTTSHHHHHHHHHHHHHHHTTT--STTHHHHHHHGGGHHHHHHHH---HHHHHHHHHHHHT--SSGGG-HHHHHHHHHHTT-S--HHHHHHHHHHHHHHHHHHHHHHHHHHHHTTSS--